Protein AF-A0A4Z1PC21-F1 (afdb_monomer)

Structure (mmCIF, N/CA/C/O backbone):
data_AF-A0A4Z1PC21-F1
#
_entry.id   AF-A0A4Z1PC21-F1
#
loop_
_atom_site.group_PDB
_atom_site.id
_atom_site.type_symbol
_atom_site.label_atom_id
_atom_site.label_alt_id
_atom_site.label_comp_id
_atom_site.label_asym_id
_atom_site.label_entity_id
_atom_site.label_seq_id
_atom_site.pdbx_PDB_ins_code
_atom_site.Cartn_x
_atom_site.Cartn_y
_atom_site.Cartn_z
_atom_site.occupancy
_atom_site.B_iso_or_equiv
_atom_site.auth_seq_id
_atom_site.auth_comp_id
_atom_site.auth_asym_id
_atom_site.auth_atom_id
_atom_site.pdbx_PDB_model_num
ATOM 1 N N . MET A 1 1 ? 62.278 20.818 -73.099 1.00 52.62 1 MET A N 1
ATOM 2 C CA . MET A 1 1 ? 60.957 20.891 -72.441 1.00 52.62 1 MET A CA 1
ATOM 3 C C . MET A 1 1 ? 61.055 20.069 -71.162 1.00 52.62 1 MET A C 1
ATOM 5 O O . MET A 1 1 ? 60.972 18.854 -71.243 1.00 52.62 1 MET A O 1
ATOM 9 N N . ALA A 1 2 ? 61.386 20.683 -70.021 1.00 50.75 2 ALA A N 1
ATOM 10 C CA . ALA A 1 2 ? 61.478 19.955 -68.754 1.00 50.75 2 ALA A CA 1
ATOM 11 C C . ALA A 1 2 ? 60.063 19.781 -68.184 1.00 50.75 2 ALA A C 1
ATOM 13 O O . ALA A 1 2 ? 59.404 20.762 -67.850 1.00 50.75 2 ALA A O 1
ATOM 14 N N . SER A 1 3 ? 59.580 18.541 -68.142 1.00 57.84 3 SER A N 1
ATOM 15 C CA . SER A 1 3 ? 58.323 18.169 -67.499 1.00 57.84 3 SER A CA 1
ATOM 16 C C . SER A 1 3 ? 58.545 18.092 -65.990 1.00 57.84 3 SER A C 1
ATOM 18 O O . SER A 1 3 ? 59.128 17.129 -65.495 1.00 57.84 3 SER A O 1
ATOM 20 N N . THR A 1 4 ? 58.114 19.110 -65.255 1.00 56.50 4 THR A N 1
ATOM 21 C CA . THR A 1 4 ? 58.111 19.079 -63.789 1.00 56.50 4 THR A CA 1
ATOM 22 C C . THR A 1 4 ? 56.980 18.166 -63.320 1.00 56.50 4 THR A C 1
ATOM 24 O O . THR A 1 4 ? 55.812 18.544 -63.366 1.00 56.50 4 THR A O 1
ATOM 27 N N . THR A 1 5 ? 57.310 16.952 -62.888 1.00 60.47 5 THR A N 1
ATOM 28 C CA . THR A 1 5 ? 56.385 16.059 -62.180 1.00 60.47 5 THR A CA 1
ATOM 29 C C . THR A 1 5 ? 56.203 16.574 -60.747 1.00 60.47 5 THR A C 1
ATOM 31 O O . THR A 1 5 ? 57.194 16.696 -60.023 1.00 60.47 5 THR A O 1
ATOM 34 N N . PRO A 1 6 ? 54.978 16.899 -60.296 1.00 70.06 6 PRO A N 1
ATOM 35 C CA . PRO A 1 6 ? 54.766 17.343 -58.925 1.00 70.06 6 PRO A CA 1
ATOM 36 C C . PRO A 1 6 ? 54.967 16.172 -57.952 1.00 70.06 6 PRO A C 1
ATOM 38 O O . PRO A 1 6 ? 54.228 15.190 -57.974 1.00 70.06 6 PRO A O 1
ATOM 41 N N . SER A 1 7 ? 55.975 16.281 -57.085 1.00 77.75 7 SER A N 1
ATOM 42 C CA . SER A 1 7 ? 56.194 15.371 -55.957 1.00 77.75 7 SER A CA 1
ATOM 43 C C . SER A 1 7 ? 55.211 15.718 -54.837 1.00 77.75 7 SER A C 1
ATOM 45 O O . SER A 1 7 ? 55.461 16.633 -54.053 1.00 77.75 7 SER A O 1
ATOM 47 N N . ILE A 1 8 ? 54.076 15.018 -54.774 1.00 78.12 8 ILE A N 1
ATOM 48 C CA . ILE A 1 8 ? 53.081 15.206 -53.709 1.00 78.12 8 ILE A CA 1
ATOM 49 C C . ILE A 1 8 ? 53.671 14.670 -52.394 1.00 78.12 8 ILE A C 1
ATOM 51 O O . ILE A 1 8 ? 54.059 13.500 -52.344 1.00 78.12 8 ILE A O 1
ATOM 55 N N . PRO A 1 9 ? 53.760 15.485 -51.328 1.00 80.62 9 PRO A N 1
ATOM 56 C CA . PRO A 1 9 ? 54.333 15.030 -50.071 1.00 80.62 9 PRO A CA 1
ATOM 57 C C . PRO A 1 9 ? 53.451 13.944 -49.444 1.00 80.62 9 PRO A C 1
ATOM 59 O O . PRO A 1 9 ? 52.221 14.005 -49.486 1.00 80.62 9 PRO A O 1
ATOM 62 N N . THR A 1 10 ? 54.081 12.940 -48.833 1.00 84.19 10 THR A N 1
ATOM 63 C CA . THR A 1 10 ? 53.394 11.792 -48.214 1.00 84.19 10 THR A CA 1
ATOM 64 C C . THR A 1 10 ? 52.406 12.214 -47.126 1.00 84.19 10 THR A C 1
ATOM 66 O O . THR A 1 10 ? 51.366 11.579 -46.966 1.00 84.19 10 THR A O 1
ATOM 69 N N . SER A 1 11 ? 52.666 13.333 -46.441 1.00 76.12 11 SER A N 1
ATOM 70 C CA . SER A 1 11 ? 51.738 13.948 -45.487 1.00 76.12 11 SER A CA 1
ATOM 71 C C . SER A 1 11 ? 50.413 14.363 -46.132 1.00 76.12 11 SER A C 1
ATOM 73 O O . SER A 1 11 ? 49.365 14.193 -45.518 1.00 76.12 11 SER A O 1
ATOM 75 N N . THR A 1 12 ? 50.416 14.839 -47.380 1.00 85.38 12 THR A N 1
ATOM 76 C CA . THR A 1 12 ? 49.185 15.187 -48.108 1.00 85.38 12 THR A CA 1
ATOM 77 C C . THR A 1 12 ? 48.366 13.947 -48.442 1.00 85.38 12 THR A C 1
ATOM 79 O O . THR A 1 12 ? 47.146 13.974 -48.301 1.00 85.38 12 THR A O 1
ATOM 82 N N . ILE A 1 13 ? 49.021 12.846 -48.822 1.00 79.50 13 ILE A N 1
ATOM 83 C CA . ILE A 1 13 ? 48.347 11.573 -49.112 1.00 79.50 13 ILE A CA 1
ATOM 84 C C . ILE A 1 13 ? 47.705 11.021 -47.832 1.00 79.50 13 ILE A C 1
ATOM 86 O O . ILE A 1 13 ? 46.518 10.698 -47.827 1.00 79.50 13 ILE A O 1
ATOM 90 N N . ILE A 1 14 ? 48.454 10.990 -46.725 1.00 82.38 14 ILE A N 1
ATOM 91 C CA . ILE A 1 14 ? 47.962 10.496 -45.431 1.00 82.38 14 ILE A CA 1
ATOM 92 C C . ILE A 1 14 ? 46.776 11.342 -44.946 1.00 82.38 14 ILE A C 1
ATOM 94 O O . ILE A 1 14 ? 45.713 10.793 -44.659 1.00 82.38 14 ILE A O 1
ATOM 98 N N . THR A 1 15 ? 46.894 12.672 -44.946 1.00 84.56 15 THR A N 1
ATOM 99 C CA . THR A 1 15 ? 45.808 13.567 -44.515 1.00 84.56 15 THR A CA 1
ATOM 100 C C . THR A 1 15 ? 44.561 13.434 -45.392 1.00 84.56 15 THR A C 1
ATOM 102 O O . THR A 1 15 ? 43.450 13.399 -44.864 1.00 84.56 15 THR A O 1
ATOM 105 N N . ALA A 1 16 ? 44.718 13.299 -46.713 1.00 85.00 16 ALA A N 1
ATOM 106 C CA . ALA A 1 16 ? 43.591 13.100 -47.624 1.00 85.00 16 ALA A CA 1
ATOM 107 C C . ALA A 1 16 ? 42.858 11.774 -47.358 1.00 85.00 16 ALA A C 1
ATOM 109 O O . ALA A 1 16 ? 41.628 11.749 -47.337 1.00 85.00 16 ALA A O 1
ATOM 110 N N . THR A 1 17 ? 43.590 10.685 -47.097 1.00 89.12 17 THR A N 1
ATOM 111 C CA . THR A 1 17 ? 42.968 9.387 -46.777 1.00 89.12 17 THR A CA 1
ATOM 112 C C . THR A 1 17 ? 42.233 9.393 -45.437 1.00 89.12 17 THR A C 1
ATOM 114 O O . THR A 1 17 ? 41.108 8.902 -45.362 1.00 89.12 17 THR A O 1
ATOM 117 N N . ILE A 1 18 ? 42.810 10.009 -44.399 1.00 91.00 18 ILE A N 1
ATOM 118 C CA . ILE A 1 18 ? 42.179 10.121 -43.075 1.00 91.00 18 ILE A CA 1
ATOM 119 C C . ILE A 1 18 ? 40.929 11.005 -43.151 1.00 91.00 18 ILE A C 1
ATOM 121 O O . ILE A 1 18 ? 39.869 10.617 -42.661 1.00 91.00 18 ILE A O 1
ATOM 125 N N . GLY A 1 19 ? 41.017 12.161 -43.817 1.00 92.19 19 GLY A N 1
ATOM 126 C CA . GLY A 1 19 ? 39.865 13.039 -44.037 1.00 92.19 19 GLY A CA 1
ATOM 127 C C . GLY A 1 19 ? 38.745 12.353 -44.829 1.00 92.19 19 GLY A C 1
ATOM 128 O O . GLY A 1 19 ? 37.570 12.458 -44.470 1.00 92.19 19 GLY A O 1
ATOM 129 N N . GLY A 1 20 ? 39.096 11.583 -45.862 1.00 94.50 20 GLY A N 1
ATOM 130 C CA . GLY A 1 20 ? 38.144 10.781 -46.635 1.00 94.50 20 GLY A CA 1
ATOM 131 C C . GLY A 1 20 ? 37.454 9.698 -45.798 1.00 94.50 20 GLY A C 1
ATOM 132 O O . GLY A 1 20 ? 36.235 9.562 -45.843 1.00 94.50 20 GLY A O 1
ATOM 133 N N . ALA A 1 21 ? 38.202 8.965 -44.973 1.00 94.19 21 ALA A N 1
ATOM 134 C CA . ALA A 1 21 ? 37.627 7.937 -44.107 1.00 94.19 21 ALA A CA 1
ATOM 135 C C . ALA A 1 21 ? 36.651 8.531 -43.074 1.00 94.19 21 ALA A C 1
ATOM 137 O O . ALA A 1 21 ? 35.544 8.019 -42.907 1.00 94.19 21 ALA A O 1
ATOM 138 N N . LEU A 1 22 ? 37.017 9.644 -42.428 1.00 95.31 22 LEU A N 1
ATOM 139 C CA . LEU A 1 22 ? 36.163 10.306 -41.434 1.00 95.31 22 LEU A CA 1
ATOM 140 C C . LEU A 1 22 ? 34.859 10.838 -42.042 1.00 95.31 22 LEU A C 1
ATOM 142 O O . LEU A 1 22 ? 33.797 10.700 -41.436 1.00 95.31 22 LEU A O 1
ATOM 146 N N . THR A 1 23 ? 34.912 11.404 -43.250 1.00 95.56 23 THR A N 1
ATOM 147 C CA . THR A 1 23 ? 33.715 11.916 -43.941 1.00 95.56 23 THR A CA 1
ATOM 148 C C . THR A 1 23 ? 32.761 10.802 -44.365 1.00 95.56 23 THR A C 1
ATOM 150 O O . THR A 1 23 ? 31.549 10.966 -44.228 1.00 95.56 23 THR A O 1
ATOM 153 N N . ILE A 1 24 ? 33.275 9.646 -44.797 1.00 96.12 24 ILE A N 1
ATOM 154 C CA . ILE A 1 24 ? 32.454 8.467 -45.111 1.00 96.12 24 ILE A CA 1
ATOM 155 C C . ILE A 1 24 ? 31.772 7.926 -43.851 1.00 96.12 24 ILE A C 1
ATOM 157 O O . ILE A 1 24 ? 30.573 7.652 -43.879 1.00 96.12 24 ILE A O 1
ATOM 161 N N . VAL A 1 25 ? 32.501 7.804 -42.737 1.00 96.38 25 VAL A N 1
ATOM 162 C CA . VAL A 1 25 ? 31.935 7.326 -41.464 1.00 96.38 25 VAL A CA 1
ATOM 163 C C . VAL A 1 25 ? 30.856 8.281 -40.955 1.00 96.38 25 VAL A C 1
ATOM 165 O O . VAL A 1 25 ? 29.769 7.834 -40.591 1.00 96.38 25 VAL A O 1
ATOM 168 N N . LEU A 1 26 ? 31.114 9.592 -40.981 1.00 96.50 26 LEU A N 1
ATOM 169 C CA . LEU A 1 26 ? 30.141 10.595 -40.553 1.00 96.50 26 LEU A CA 1
ATOM 170 C C . LEU A 1 26 ? 28.910 10.622 -41.473 1.00 96.50 26 LEU A C 1
ATOM 172 O O . LEU A 1 26 ? 27.780 10.658 -40.990 1.00 96.50 26 LEU A O 1
ATOM 176 N N . GLY A 1 27 ? 29.114 10.531 -42.789 1.00 96.56 27 GLY A N 1
ATOM 177 C CA . GLY A 1 27 ? 28.033 10.424 -43.768 1.00 96.56 27 GLY A CA 1
ATOM 178 C C . GLY A 1 27 ? 27.184 9.166 -43.572 1.00 96.56 27 GLY A C 1
ATOM 179 O O . GLY A 1 27 ? 25.956 9.246 -43.617 1.00 96.56 27 GLY A O 1
ATOM 180 N N . TYR A 1 28 ? 27.809 8.020 -43.281 1.00 93.12 28 TYR A N 1
ATOM 181 C CA . TYR A 1 28 ? 27.096 6.781 -42.968 1.00 93.12 28 TYR A CA 1
ATOM 182 C C . TYR A 1 28 ? 26.322 6.884 -41.653 1.00 93.12 28 TYR A C 1
ATOM 184 O O . TYR A 1 28 ? 25.180 6.445 -41.601 1.00 93.12 28 TYR A O 1
ATOM 192 N N . ALA A 1 29 ? 26.888 7.506 -40.616 1.00 95.00 29 ALA A N 1
ATOM 193 C CA . ALA A 1 29 ? 26.191 7.727 -39.351 1.00 95.00 29 ALA A CA 1
ATOM 194 C C . ALA A 1 29 ? 24.935 8.597 -39.536 1.00 95.00 29 ALA A C 1
ATOM 196 O O . ALA A 1 29 ? 23.864 8.237 -39.049 1.00 95.00 29 ALA A O 1
ATOM 197 N N . ILE A 1 30 ? 25.038 9.688 -40.306 1.00 95.12 30 ILE A N 1
ATOM 198 C CA . ILE A 1 30 ? 23.899 10.556 -40.644 1.00 95.12 30 ILE A CA 1
ATOM 199 C C . ILE A 1 30 ? 22.855 9.790 -41.472 1.00 95.12 30 ILE A C 1
ATOM 201 O O . ILE A 1 30 ? 21.666 9.839 -41.159 1.00 95.12 30 ILE A O 1
ATOM 205 N N . TYR A 1 31 ? 23.278 9.048 -42.502 1.00 92.00 31 TYR A N 1
ATOM 206 C CA . TYR A 1 31 ? 22.377 8.228 -43.320 1.00 92.00 31 TYR A CA 1
ATOM 207 C C . TYR A 1 31 ? 21.675 7.142 -42.496 1.00 92.00 31 TYR A C 1
ATOM 209 O O . TYR A 1 31 ? 20.476 6.918 -42.657 1.00 92.00 31 TYR A O 1
ATOM 217 N N . PHE A 1 32 ? 22.406 6.472 -41.608 1.00 89.69 32 PHE A N 1
ATOM 218 C CA . PHE A 1 32 ? 21.892 5.392 -40.777 1.00 89.69 32 PHE A CA 1
ATOM 219 C C . PHE A 1 32 ? 20.897 5.906 -39.728 1.00 89.69 32 PHE A C 1
ATOM 221 O O . PHE A 1 32 ? 19.837 5.304 -39.563 1.00 89.69 32 PHE A O 1
ATOM 228 N N . ASP A 1 33 ? 21.168 7.047 -39.083 1.00 89.19 33 ASP A N 1
ATOM 229 C CA . ASP A 1 33 ? 20.207 7.706 -38.184 1.00 89.19 33 ASP A CA 1
ATOM 230 C C . ASP A 1 33 ? 18.960 8.186 -38.951 1.00 89.19 33 ASP A C 1
ATOM 232 O O . ASP A 1 33 ? 17.833 7.971 -38.500 1.00 89.19 33 ASP A O 1
ATOM 236 N N . HIS A 1 34 ? 19.127 8.727 -40.165 1.00 85.88 34 HIS A N 1
ATOM 237 C CA . HIS A 1 34 ? 18.006 9.104 -41.030 1.00 85.88 34 HIS A CA 1
ATOM 238 C C . HIS A 1 34 ? 17.147 7.894 -41.423 1.00 85.88 34 HIS A C 1
ATOM 240 O O . HIS A 1 34 ? 15.920 7.946 -41.310 1.00 85.88 34 HIS A O 1
ATOM 246 N N . LYS A 1 35 ? 17.767 6.787 -41.848 1.00 82.25 35 LYS A N 1
ATOM 247 C CA . LYS A 1 35 ? 17.071 5.541 -42.200 1.00 82.25 35 LYS A CA 1
ATOM 248 C C . LYS A 1 35 ? 16.308 4.980 -40.998 1.00 82.25 35 LYS A C 1
ATOM 250 O O . LYS A 1 35 ? 15.109 4.742 -41.095 1.00 82.25 35 LYS A O 1
ATOM 255 N N . ARG A 1 36 ? 16.944 4.943 -39.821 1.00 76.06 36 ARG A N 1
ATOM 256 C CA . ARG A 1 36 ? 16.303 4.528 -38.563 1.00 76.06 36 ARG A CA 1
ATOM 257 C C . ARG A 1 36 ? 15.091 5.391 -38.185 1.00 76.06 36 ARG A C 1
ATOM 259 O O . ARG A 1 36 ? 14.139 4.874 -37.606 1.00 76.06 36 ARG A O 1
ATOM 266 N N . ARG A 1 37 ? 15.096 6.693 -38.493 1.00 71.75 37 ARG A N 1
ATOM 267 C CA . ARG A 1 37 ? 13.987 7.613 -38.165 1.00 71.75 37 ARG A CA 1
ATOM 268 C C . ARG A 1 37 ? 12.857 7.632 -39.201 1.00 71.75 37 ARG A C 1
ATOM 270 O O . ARG A 1 37 ? 11.739 8.018 -38.855 1.00 71.75 37 ARG A O 1
ATOM 277 N N . THR A 1 38 ? 13.116 7.222 -40.443 1.00 74.50 38 THR A N 1
ATOM 278 C CA . THR A 1 38 ? 12.152 7.320 -41.559 1.00 74.50 38 THR A CA 1
ATOM 279 C C . THR A 1 38 ? 11.453 6.004 -41.920 1.00 74.50 38 THR A C 1
ATOM 281 O O . THR A 1 38 ? 10.439 6.039 -42.618 1.00 74.50 38 THR A O 1
ATOM 284 N N . ASP A 1 39 ? 11.887 4.862 -41.377 1.00 80.06 39 ASP A N 1
ATOM 285 C CA . ASP A 1 39 ? 11.248 3.565 -41.625 1.00 80.06 39 ASP A CA 1
ATOM 286 C C . ASP A 1 39 ? 9.880 3.434 -40.917 1.00 80.06 39 ASP A C 1
ATOM 288 O O . ASP A 1 39 ? 9.766 3.291 -39.694 1.00 80.06 39 ASP A O 1
ATOM 292 N N . ALA A 1 40 ? 8.801 3.455 -41.706 1.00 79.81 40 ALA A N 1
ATOM 293 C CA . ALA A 1 40 ? 7.426 3.356 -41.209 1.00 79.81 40 ALA A CA 1
ATOM 294 C C . ALA A 1 40 ? 7.141 2.027 -40.487 1.00 79.81 40 ALA A C 1
ATOM 296 O O . ALA A 1 40 ? 6.417 2.012 -39.490 1.00 79.81 40 ALA A O 1
ATOM 297 N N . GLU A 1 41 ? 7.723 0.922 -40.958 1.00 79.00 41 GLU A N 1
ATOM 298 C CA . GLU A 1 41 ? 7.576 -0.393 -40.326 1.00 79.00 41 GLU A CA 1
ATOM 299 C C . GLU A 1 41 ? 8.276 -0.455 -38.960 1.00 79.00 41 GLU A C 1
ATOM 301 O O . GLU A 1 41 ? 7.672 -0.925 -37.999 1.00 79.00 41 GLU A O 1
ATOM 306 N N . PHE A 1 42 ? 9.468 0.136 -38.814 1.00 79.06 42 PHE A N 1
ATOM 307 C CA . PHE A 1 42 ? 10.192 0.205 -37.535 1.00 79.06 42 PHE A CA 1
ATOM 308 C C . PHE A 1 42 ? 9.433 1.019 -36.473 1.00 79.06 42 PHE A C 1
ATOM 310 O O . PHE A 1 42 ? 9.346 0.646 -35.304 1.00 79.06 42 PHE A O 1
ATOM 317 N N . ARG A 1 43 ? 8.787 2.118 -36.873 1.00 81.31 43 ARG A N 1
ATOM 318 C CA . ARG A 1 43 ? 7.930 2.896 -35.962 1.00 81.31 43 ARG A CA 1
ATOM 319 C C . ARG A 1 43 ? 6.692 2.116 -35.531 1.00 81.31 43 ARG A C 1
ATOM 321 O O . ARG A 1 43 ? 6.242 2.259 -34.395 1.00 81.31 43 ARG A O 1
ATOM 328 N N . LYS A 1 44 ? 6.119 1.306 -36.426 1.00 85.69 44 LYS A N 1
ATOM 329 C CA . LYS A 1 44 ? 4.982 0.437 -36.098 1.00 85.69 44 LYS A CA 1
ATOM 330 C C . LYS A 1 44 ? 5.395 -0.677 -35.142 1.00 85.69 44 LYS A C 1
ATOM 332 O O . LYS A 1 44 ? 4.625 -0.963 -34.231 1.00 85.69 44 LYS A O 1
ATOM 337 N N . THR A 1 45 ? 6.565 -1.292 -35.316 1.00 84.56 45 THR A N 1
ATOM 338 C CA . THR A 1 45 ? 7.049 -2.334 -34.396 1.00 84.56 45 THR A CA 1
ATOM 339 C C . THR A 1 45 ? 7.357 -1.757 -33.023 1.00 84.56 45 THR A C 1
ATOM 341 O O . THR A 1 45 ? 6.820 -2.278 -32.055 1.00 84.56 45 THR A O 1
ATOM 344 N N . LEU A 1 46 ? 8.054 -0.618 -32.929 1.00 82.38 46 LEU A N 1
ATOM 345 C CA . LEU A 1 46 ? 8.294 0.056 -31.646 1.00 82.38 46 LEU A CA 1
ATOM 346 C C . LEU A 1 46 ? 6.996 0.424 -30.925 1.00 82.38 46 LEU A C 1
ATOM 348 O O . LEU A 1 46 ? 6.879 0.195 -29.731 1.00 82.38 46 LEU A O 1
ATOM 352 N N . ARG A 1 47 ? 5.990 0.941 -31.644 1.00 82.12 47 ARG A N 1
ATOM 353 C CA . ARG A 1 47 ? 4.666 1.226 -31.061 1.00 82.12 47 ARG A CA 1
ATOM 354 C C . ARG A 1 47 ? 3.933 -0.040 -30.622 1.00 82.12 47 ARG A C 1
ATOM 356 O O . ARG A 1 47 ? 3.194 -0.007 -29.646 1.00 82.12 47 ARG A O 1
ATOM 363 N N . LYS A 1 48 ? 4.075 -1.146 -31.356 1.00 90.69 48 LYS A N 1
ATOM 364 C CA . LYS A 1 48 ? 3.479 -2.437 -30.978 1.00 90.69 48 LYS A CA 1
ATOM 365 C C . LYS A 1 48 ? 4.169 -3.014 -29.747 1.00 90.69 48 LYS A C 1
ATOM 367 O O . LYS A 1 48 ? 3.480 -3.515 -28.872 1.00 90.69 48 LYS A O 1
ATOM 372 N N . GLU A 1 49 ? 5.492 -2.954 -29.685 1.00 88.75 49 GLU A N 1
ATOM 373 C CA . GLU A 1 49 ? 6.290 -3.435 -28.557 1.00 88.75 49 GLU A CA 1
ATOM 374 C C . GLU A 1 49 ? 6.077 -2.566 -27.320 1.00 88.75 49 GLU A C 1
ATOM 376 O O . GLU A 1 49 ? 5.769 -3.112 -26.268 1.00 88.75 49 GLU A O 1
ATOM 381 N N . SER A 1 50 ? 6.090 -1.236 -27.452 1.00 83.94 50 SER A N 1
ATOM 382 C CA . SER A 1 50 ? 5.792 -0.327 -26.341 1.00 83.94 50 SER A CA 1
ATOM 383 C C . SER A 1 50 ? 4.384 -0.553 -25.794 1.00 83.94 50 SER A C 1
ATOM 385 O O . SER A 1 50 ? 4.217 -0.675 -24.590 1.00 83.94 50 SER A O 1
ATOM 387 N N . ARG A 1 51 ? 3.379 -0.715 -26.669 1.00 88.62 51 ARG A N 1
ATOM 388 C CA . ARG A 1 51 ? 2.005 -1.044 -26.255 1.00 88.62 51 ARG A CA 1
ATOM 389 C C . ARG A 1 51 ? 1.891 -2.425 -25.616 1.00 88.62 51 ARG A C 1
ATOM 391 O O . ARG A 1 51 ? 1.024 -2.623 -24.778 1.00 88.62 51 ARG A O 1
ATOM 398 N N . LYS A 1 52 ? 2.702 -3.403 -26.027 1.00 90.62 52 LYS A N 1
ATOM 399 C CA . LYS A 1 52 ? 2.730 -4.729 -25.389 1.00 90.62 52 LYS A CA 1
ATOM 400 C C . LYS A 1 52 ? 3.349 -4.655 -24.000 1.00 90.62 52 LYS A C 1
ATOM 402 O O . LYS A 1 52 ? 2.796 -5.255 -23.094 1.00 90.62 52 LYS A O 1
ATOM 407 N N . ILE A 1 53 ? 4.441 -3.909 -23.844 1.00 85.12 53 ILE A N 1
ATOM 408 C CA . ILE A 1 53 ? 5.086 -3.677 -22.548 1.00 85.12 53 ILE A CA 1
ATOM 409 C C . ILE A 1 53 ? 4.130 -2.920 -21.625 1.00 85.12 53 ILE A C 1
ATOM 411 O O . ILE A 1 53 ? 3.909 -3.350 -20.507 1.00 85.12 53 ILE A O 1
ATOM 415 N N . GLU A 1 54 ? 3.487 -1.856 -22.103 1.00 86.31 54 GLU A N 1
ATOM 416 C CA . GLU A 1 54 ? 2.502 -1.093 -21.328 1.00 86.31 54 GLU A CA 1
ATOM 417 C C . GLU A 1 54 ? 1.301 -1.951 -20.904 1.00 86.31 54 GLU A C 1
ATOM 419 O O . GLU A 1 54 ? 0.891 -1.907 -19.747 1.00 86.31 54 GLU A O 1
ATOM 424 N N . LYS A 1 55 ? 0.775 -2.790 -21.808 1.00 88.25 55 LYS A N 1
ATOM 425 C CA . LYS A 1 55 ? -0.279 -3.759 -21.471 1.00 88.25 55 LYS A CA 1
ATOM 426 C C . LYS A 1 55 ? 0.188 -4.798 -20.459 1.00 88.25 55 LYS A C 1
ATOM 428 O O . LYS A 1 55 ? -0.564 -5.084 -19.540 1.00 88.25 55 LYS A O 1
ATOM 433 N N . ALA A 1 56 ? 1.400 -5.328 -20.611 1.00 86.25 56 ALA A N 1
ATOM 434 C CA . ALA A 1 56 ? 1.969 -6.289 -19.673 1.00 86.25 56 ALA A CA 1
ATOM 435 C C . ALA A 1 56 ? 2.167 -5.660 -18.287 1.00 86.25 56 ALA A C 1
ATOM 437 O O . ALA A 1 56 ? 1.741 -6.242 -17.305 1.00 86.25 56 ALA A O 1
ATOM 438 N N . VAL A 1 57 ? 2.685 -4.431 -18.208 1.00 88.81 57 VAL A N 1
ATOM 439 C CA . VAL A 1 57 ? 2.835 -3.689 -16.945 1.00 88.81 57 VAL A CA 1
ATOM 440 C C . VAL A 1 57 ? 1.475 -3.379 -16.314 1.00 88.81 57 VAL A C 1
ATOM 442 O O . VAL A 1 57 ? 1.333 -3.461 -15.097 1.00 88.81 57 VAL A O 1
ATOM 445 N N . LYS A 1 58 ? 0.455 -3.030 -17.110 1.00 82.38 58 LYS A N 1
ATOM 446 C CA . LYS A 1 58 ? -0.912 -2.826 -16.605 1.00 82.38 58 LYS A CA 1
ATOM 447 C C . LYS A 1 58 ? -1.506 -4.131 -16.070 1.00 82.38 58 LYS A C 1
ATOM 449 O O . LYS A 1 58 ? -2.055 -4.134 -14.977 1.00 82.38 58 LYS A O 1
ATOM 454 N N . GLU A 1 59 ? -1.368 -5.228 -16.808 1.00 84.56 59 GLU A N 1
ATOM 455 C CA . GLU A 1 59 ? -1.853 -6.548 -16.398 1.00 84.56 59 GLU A CA 1
ATOM 456 C C . GLU A 1 59 ? -1.119 -7.054 -15.149 1.00 84.56 59 GLU A C 1
ATOM 458 O O . GLU A 1 59 ? -1.765 -7.531 -14.222 1.00 84.56 59 GLU A O 1
ATOM 463 N N . GLU A 1 60 ? 0.201 -6.873 -15.058 1.00 77.56 60 GLU A N 1
ATOM 464 C CA . GLU A 1 60 ? 0.995 -7.186 -13.865 1.00 77.56 60 GLU A CA 1
ATOM 465 C C . GLU A 1 60 ? 0.527 -6.382 -12.651 1.00 77.56 60 GLU A C 1
ATOM 467 O O . GLU A 1 60 ? 0.246 -6.986 -11.619 1.00 77.56 60 GLU A O 1
ATOM 472 N N . LYS A 1 61 ? 0.324 -5.064 -12.787 1.00 73.69 61 LYS A N 1
ATOM 473 C CA . LYS A 1 61 ? -0.210 -4.205 -11.713 1.00 73.69 61 LYS A CA 1
ATOM 474 C C . LYS A 1 61 ? -1.634 -4.572 -11.304 1.00 73.69 61 LYS A C 1
ATOM 476 O O . LYS A 1 61 ? -1.972 -4.539 -10.125 1.00 73.69 61 LYS A O 1
ATOM 481 N N . GLU A 1 62 ? -2.493 -4.941 -12.253 1.00 76.00 62 GLU A N 1
ATOM 482 C CA . GLU A 1 62 ? -3.842 -5.424 -11.944 1.00 76.00 62 GLU A CA 1
ATOM 483 C C . GLU A 1 62 ? -3.809 -6.779 -11.227 1.00 76.00 62 GLU A C 1
ATOM 485 O O . GLU A 1 62 ? -4.624 -7.028 -10.337 1.00 76.00 62 GLU A O 1
ATOM 490 N N . MET A 1 63 ? -2.888 -7.669 -11.604 1.00 74.19 63 MET A N 1
ATOM 491 C CA . MET A 1 63 ? -2.711 -8.970 -10.963 1.00 74.19 63 MET A CA 1
ATOM 492 C C . MET A 1 63 ? -2.085 -8.841 -9.575 1.00 74.19 63 MET A C 1
ATOM 494 O O . MET A 1 63 ? -2.523 -9.531 -8.660 1.00 74.19 63 MET A O 1
ATOM 498 N N . GLU A 1 64 ? -1.112 -7.956 -9.400 1.00 74.38 64 GLU A N 1
ATOM 499 C CA . GLU A 1 64 ? -0.532 -7.579 -8.110 1.00 74.38 64 GLU A CA 1
ATOM 500 C C . GLU A 1 64 ? -1.591 -6.958 -7.199 1.00 74.38 64 GLU A C 1
ATOM 502 O O . GLU A 1 64 ? -1.790 -7.431 -6.081 1.00 74.38 64 GLU A O 1
ATOM 507 N N . GLY A 1 65 ? -2.380 -6.020 -7.732 1.00 75.56 65 GLY A N 1
ATOM 508 C CA . GLY A 1 65 ? -3.556 -5.482 -7.064 1.00 75.56 65 GLY A CA 1
ATOM 509 C C . GLY A 1 65 ? -4.476 -6.608 -6.606 1.00 75.56 65 GLY A C 1
ATOM 510 O O . GLY A 1 65 ? -4.700 -6.757 -5.413 1.00 75.56 65 GLY A O 1
ATOM 511 N N . LYS A 1 66 ? -4.945 -7.473 -7.517 1.00 78.06 66 LYS A N 1
ATOM 512 C CA . LYS A 1 66 ? -5.817 -8.618 -7.183 1.00 78.06 66 LYS A CA 1
ATOM 513 C C . LYS A 1 66 ? -5.216 -9.531 -6.112 1.00 78.06 66 LYS A C 1
ATOM 515 O O . LYS A 1 66 ? -5.958 -9.936 -5.221 1.00 78.06 66 LYS A O 1
ATOM 520 N N . LYS A 1 67 ? -3.915 -9.836 -6.177 1.00 82.19 67 LYS A N 1
ATOM 521 C CA . LYS A 1 67 ? -3.213 -10.644 -5.166 1.00 82.19 67 LYS A CA 1
ATOM 522 C C . LYS A 1 67 ? -3.269 -9.976 -3.796 1.00 82.19 67 LYS A C 1
ATOM 524 O O . LYS A 1 67 ? -3.734 -10.610 -2.850 1.00 82.19 67 LYS A O 1
ATOM 529 N N . ARG A 1 68 ? -2.933 -8.687 -3.715 1.00 81.56 68 ARG A N 1
ATOM 530 C CA . ARG A 1 68 ? -3.017 -7.895 -2.482 1.00 81.56 68 ARG A CA 1
ATOM 531 C C . ARG A 1 68 ? -4.429 -7.912 -1.896 1.00 81.56 68 ARG A C 1
ATOM 533 O O . ARG A 1 68 ? -4.604 -8.227 -0.725 1.00 81.56 68 ARG A O 1
ATOM 540 N N . ARG A 1 69 ? -5.462 -7.701 -2.723 1.00 81.62 69 ARG A N 1
ATOM 541 C CA . ARG A 1 69 ? -6.868 -7.770 -2.265 1.00 81.62 69 ARG A CA 1
ATOM 542 C C . ARG A 1 69 ? -7.244 -9.163 -1.756 1.00 81.62 69 ARG A C 1
ATOM 544 O O . ARG A 1 69 ? -7.991 -9.290 -0.789 1.00 81.62 69 ARG A O 1
ATOM 551 N N . THR A 1 70 ? -6.757 -10.221 -2.412 1.00 84.00 70 THR A N 1
ATOM 552 C CA . THR A 1 70 ? -7.025 -11.604 -1.986 1.00 84.00 70 THR A CA 1
ATOM 553 C C . THR A 1 70 ? -6.323 -11.959 -0.681 1.00 84.00 70 THR A C 1
ATOM 555 O O . THR A 1 70 ? -6.904 -12.674 0.130 1.00 84.00 70 THR A O 1
ATOM 558 N N . GLU A 1 71 ? -5.119 -11.438 -0.453 1.00 85.56 71 GLU A N 1
ATOM 559 C CA . GLU A 1 71 ? -4.367 -11.627 0.786 1.00 85.56 71 GLU A CA 1
ATOM 560 C C . GLU A 1 71 ? -5.018 -10.890 1.957 1.00 85.56 71 GLU A C 1
ATOM 562 O O . GLU A 1 71 ? -5.297 -11.511 2.982 1.00 85.56 71 GLU A O 1
ATOM 567 N N . ILE A 1 72 ? -5.378 -9.615 1.765 1.00 84.81 72 ILE A N 1
ATOM 568 C CA . ILE A 1 72 ? -6.131 -8.822 2.749 1.00 84.81 72 ILE A CA 1
ATOM 569 C C . ILE A 1 72 ? -7.429 -9.542 3.122 1.00 84.81 72 ILE A C 1
ATOM 571 O O . ILE A 1 72 ? -7.734 -9.721 4.299 1.00 84.81 72 ILE A O 1
ATOM 575 N N . ARG A 1 73 ? -8.173 -10.028 2.122 1.00 85.38 73 ARG A N 1
ATOM 576 C CA . ARG A 1 73 ? -9.409 -10.782 2.344 1.00 85.38 73 ARG A CA 1
ATOM 577 C C . ARG A 1 73 ? -9.172 -12.060 3.146 1.00 85.38 73 ARG A C 1
ATOM 579 O O . ARG A 1 73 ? -9.902 -12.322 4.096 1.00 85.38 73 ARG A O 1
ATOM 586 N N . ALA A 1 74 ? -8.159 -12.842 2.779 1.00 85.94 74 ALA A N 1
ATOM 587 C CA . ALA A 1 74 ? -7.828 -14.071 3.487 1.00 85.94 74 ALA A CA 1
ATOM 588 C C . ALA A 1 74 ? -7.426 -13.800 4.945 1.00 85.94 74 ALA A C 1
ATOM 590 O O . ALA A 1 74 ? -7.763 -14.593 5.822 1.00 85.94 74 ALA A O 1
ATOM 591 N N . ALA A 1 75 ? -6.735 -12.691 5.217 1.00 84.50 75 ALA A N 1
ATOM 592 C CA . ALA A 1 75 ? -6.374 -12.281 6.569 1.00 84.50 75 ALA A CA 1
ATOM 593 C C . ALA A 1 75 ? -7.605 -11.869 7.396 1.00 84.50 75 ALA A C 1
ATOM 595 O O . ALA A 1 75 ? -7.764 -12.329 8.526 1.00 84.50 75 ALA A O 1
ATOM 596 N N . VAL A 1 76 ? -8.524 -11.089 6.817 1.00 82.81 76 VAL A N 1
ATOM 597 C CA . VAL A 1 76 ? -9.788 -10.712 7.477 1.00 82.81 76 VAL A CA 1
ATOM 598 C C . VAL A 1 76 ? -10.654 -11.937 7.765 1.00 82.81 76 VAL A C 1
ATOM 600 O O . VAL A 1 76 ? -11.201 -12.056 8.860 1.00 82.81 76 VAL A O 1
ATOM 603 N N . ASP A 1 77 ? -10.750 -12.879 6.823 1.00 82.88 77 ASP A N 1
ATOM 604 C CA . ASP A 1 77 ? -11.504 -14.121 7.019 1.00 82.88 77 ASP A CA 1
ATOM 605 C C . ASP A 1 77 ? -10.933 -14.950 8.192 1.00 82.88 77 ASP A C 1
ATOM 607 O O . ASP A 1 77 ? -11.705 -15.553 8.940 1.00 82.88 77 ASP A O 1
ATOM 611 N N . ARG A 1 78 ? -9.605 -14.938 8.411 1.00 82.94 78 ARG A N 1
ATOM 612 C CA . ARG A 1 78 ? -8.967 -15.580 9.580 1.00 82.94 78 ARG A CA 1
ATOM 613 C C . ARG A 1 78 ? -9.371 -14.906 10.889 1.00 82.94 78 ARG A C 1
ATOM 615 O O . ARG A 1 78 ? -9.837 -15.591 11.793 1.00 82.94 78 ARG A O 1
ATOM 622 N N . VAL A 1 79 ? -9.263 -13.580 10.967 1.00 80.81 79 VAL A N 1
ATOM 623 C CA . VAL A 1 79 ? -9.651 -12.811 12.164 1.00 80.81 79 VAL A CA 1
ATOM 624 C C . VAL A 1 79 ? -11.137 -12.982 12.481 1.00 80.81 79 VAL A C 1
ATOM 626 O O . VAL A 1 79 ? -11.534 -13.136 13.633 1.00 80.81 79 VAL A O 1
ATOM 629 N N . ASN A 1 80 ? -11.985 -13.002 11.455 1.00 80.75 80 ASN A N 1
ATOM 630 C CA . ASN A 1 80 ? -13.416 -13.216 11.626 1.00 80.75 80 ASN A CA 1
ATOM 631 C C . ASN A 1 80 ? -13.753 -14.624 12.142 1.00 80.75 80 ASN A C 1
ATOM 633 O O . ASN A 1 80 ? -14.773 -14.778 12.812 1.00 80.75 80 ASN A O 1
ATOM 637 N N . ALA A 1 81 ? -12.917 -15.627 11.856 1.00 74.88 81 ALA A N 1
ATOM 638 C CA . ALA A 1 81 ? -13.096 -16.997 12.329 1.00 74.88 81 ALA A CA 1
ATOM 639 C C . ALA A 1 81 ? -12.678 -17.203 13.796 1.00 74.88 81 ALA A C 1
ATOM 641 O O . ALA A 1 81 ? -13.241 -18.077 14.452 1.00 74.88 81 ALA A O 1
ATOM 642 N N . GLU A 1 82 ? -11.726 -16.417 14.311 1.00 74.19 82 GLU A N 1
ATOM 643 C CA . GLU A 1 82 ? -11.254 -16.507 15.706 1.00 74.19 82 GLU A CA 1
ATOM 644 C C . GLU A 1 82 ? -12.334 -16.084 16.711 1.00 74.19 82 GLU A C 1
ATOM 646 O O . GLU A 1 82 ? -12.425 -16.657 17.795 1.00 74.19 82 GLU A O 1
ATOM 651 N N . GLY A 1 83 ? -13.227 -15.175 16.310 1.00 65.88 83 GLY A N 1
ATOM 652 C CA . GLY A 1 83 ? -14.298 -14.682 17.169 1.00 65.88 83 GLY A CA 1
ATOM 653 C C . GLY A 1 83 ? -13.773 -13.756 18.270 1.00 65.88 83 GLY A C 1
ATOM 654 O O . GLY A 1 83 ? -12.684 -13.919 18.803 1.00 65.88 83 GLY A O 1
ATOM 655 N N . VAL A 1 84 ? -14.558 -12.735 18.593 1.00 73.69 84 VAL A N 1
ATOM 656 C CA . VAL A 1 84 ? -14.200 -11.741 19.611 1.00 73.69 84 VAL A CA 1
ATOM 657 C C . VAL A 1 84 ? -14.670 -12.244 20.988 1.00 73.69 84 VAL A C 1
ATOM 659 O O . VAL A 1 84 ? -15.765 -12.820 21.053 1.00 73.69 84 VAL A O 1
ATOM 662 N N . PRO A 1 85 ? -13.902 -12.043 22.081 1.00 76.19 85 PRO A N 1
ATOM 663 C CA . PRO A 1 85 ? -14.352 -12.366 23.436 1.00 76.19 85 PRO A CA 1
ATOM 664 C C . PRO A 1 85 ? -15.721 -11.733 23.725 1.00 76.19 85 PRO A C 1
ATOM 666 O O . PRO A 1 85 ? -15.971 -10.590 23.353 1.00 76.19 85 PRO A O 1
ATOM 669 N N . SER A 1 86 ? -16.645 -12.485 24.331 1.00 68.81 86 SER A N 1
ATOM 670 C CA . SER A 1 86 ? -18.014 -12.003 24.603 1.00 68.81 86 SER A CA 1
ATOM 671 C C . SER A 1 86 ? -18.192 -11.389 25.996 1.00 68.81 86 SER A C 1
ATOM 673 O O . SER A 1 86 ? -19.253 -10.825 26.263 1.00 68.81 86 SER A O 1
ATOM 675 N N . ASP A 1 87 ? -17.205 -11.515 26.887 1.00 80.31 87 ASP A N 1
ATOM 676 C CA . ASP A 1 87 ? -17.274 -10.958 28.238 1.00 80.31 87 ASP A CA 1
ATOM 677 C C . ASP A 1 87 ? -16.827 -9.489 28.273 1.00 80.31 87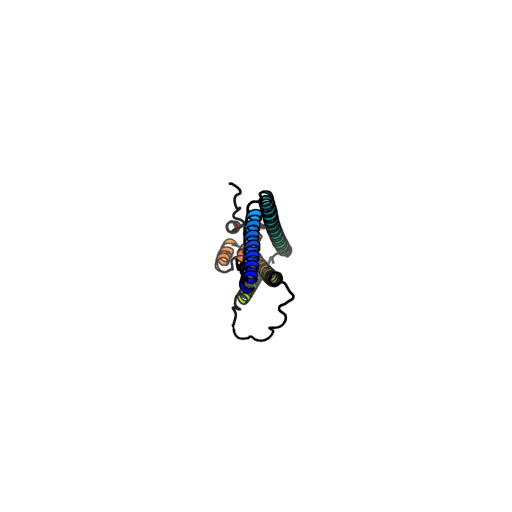 ASP A C 1
ATOM 679 O O . ASP A 1 87 ? -15.845 -9.115 27.637 1.00 80.31 87 ASP A O 1
ATOM 683 N N . ALA A 1 88 ? -17.558 -8.643 29.003 1.00 75.25 88 ALA A N 1
ATOM 684 C CA . ALA A 1 88 ? -17.350 -7.194 28.982 1.00 75.25 88 ALA A CA 1
ATOM 685 C C . ALA A 1 88 ? -15.991 -6.762 29.561 1.00 75.25 88 ALA A C 1
ATOM 687 O O . ALA A 1 88 ? -15.408 -5.800 29.068 1.00 75.25 88 ALA A O 1
ATOM 688 N N . GLU A 1 89 ? -15.480 -7.466 30.575 1.00 79.56 89 GLU A N 1
ATOM 689 C CA . GLU A 1 89 ? -14.179 -7.157 31.183 1.00 79.56 89 GLU A CA 1
ATOM 690 C C . GLU A 1 89 ? -13.033 -7.590 30.253 1.00 79.56 89 GLU A C 1
ATOM 692 O O . GLU A 1 89 ? -12.062 -6.856 30.058 1.00 79.56 89 GLU A O 1
ATOM 697 N N . GLU A 1 90 ? -13.185 -8.740 29.590 1.00 83.06 90 GLU A N 1
ATOM 698 C CA . GLU A 1 90 ? -12.222 -9.245 28.604 1.00 83.06 90 GLU A CA 1
ATOM 699 C C . GLU A 1 90 ? -12.192 -8.399 27.319 1.00 83.06 90 GLU A C 1
ATOM 701 O O . GLU A 1 90 ? -11.129 -8.227 26.724 1.00 83.06 90 GLU A O 1
ATOM 706 N N . VAL A 1 91 ? -13.327 -7.824 26.906 1.00 86.69 91 VAL A N 1
ATOM 707 C CA . VAL A 1 91 ? -13.430 -6.952 25.724 1.00 86.69 91 VAL A CA 1
ATOM 708 C C . VAL A 1 91 ? -12.606 -5.674 25.881 1.00 86.69 91 VAL A C 1
ATOM 710 O O . VAL A 1 91 ? -11.915 -5.273 24.942 1.00 86.69 91 VAL A O 1
ATOM 713 N N . GLU A 1 92 ? -12.653 -5.033 27.052 1.00 86.56 92 GLU A N 1
ATOM 714 C CA . GLU A 1 92 ? -11.864 -3.824 27.314 1.00 86.56 92 GLU A CA 1
ATOM 715 C C . GLU A 1 92 ? -10.359 -4.128 27.330 1.00 86.56 92 GLU A C 1
ATOM 717 O O . GLU A 1 92 ? -9.573 -3.374 26.754 1.00 86.56 92 GLU A O 1
ATOM 722 N N . GLY A 1 93 ? -9.958 -5.255 27.931 1.00 88.56 93 GLY A N 1
ATOM 723 C CA . GLY A 1 93 ? -8.566 -5.713 27.924 1.00 88.56 93 GLY A CA 1
ATOM 724 C C . GLY A 1 93 ? -8.060 -6.009 26.512 1.00 88.56 93 GLY A C 1
ATOM 725 O O . GLY A 1 93 ? -7.014 -5.500 26.112 1.00 88.56 93 GLY A O 1
ATOM 726 N N . TYR A 1 94 ? -8.852 -6.751 25.737 1.00 89.12 94 TYR A N 1
ATOM 727 C CA . TYR A 1 94 ? -8.557 -7.085 24.346 1.00 89.12 94 TYR A CA 1
ATOM 728 C C . TYR A 1 94 ? -8.426 -5.836 23.466 1.00 89.12 94 TYR A C 1
ATOM 730 O O . TYR A 1 94 ? -7.494 -5.723 22.676 1.00 89.12 94 TYR A O 1
ATOM 738 N N . PHE A 1 95 ? -9.316 -4.855 23.640 1.00 90.44 95 PHE A N 1
ATOM 739 C CA . PHE A 1 95 ? -9.236 -3.579 22.929 1.00 90.44 95 PHE A CA 1
ATOM 740 C C . PHE A 1 95 ? -7.916 -2.850 23.201 1.00 90.44 95 PHE A C 1
ATOM 742 O O . PHE A 1 95 ? -7.257 -2.389 22.271 1.00 90.44 95 PHE A O 1
ATOM 749 N N . MET A 1 96 ? -7.524 -2.741 24.471 1.00 91.19 96 MET A N 1
ATOM 750 C CA . MET A 1 96 ? -6.295 -2.043 24.848 1.00 91.19 96 MET A CA 1
ATOM 751 C C . MET A 1 96 ? -5.046 -2.761 24.333 1.00 91.19 96 MET A C 1
ATOM 753 O O . MET A 1 96 ? -4.099 -2.099 23.910 1.00 91.19 96 MET A O 1
ATOM 757 N N . GLU A 1 97 ? -5.049 -4.094 24.355 1.00 91.12 97 GLU A N 1
ATOM 758 C CA . GLU A 1 97 ? -3.963 -4.920 23.826 1.00 91.12 97 GLU A CA 1
ATOM 759 C C . GLU A 1 97 ? -3.814 -4.752 22.309 1.00 91.12 97 GLU A C 1
ATOM 761 O O . GLU A 1 97 ? -2.730 -4.403 21.845 1.00 91.12 97 GLU A O 1
ATOM 766 N N . GLU A 1 98 ? -4.901 -4.885 21.545 1.00 91.75 98 GLU A N 1
ATOM 767 C CA . GLU A 1 98 ? -4.880 -4.753 20.081 1.00 91.75 98 GLU A CA 1
ATOM 768 C C . GLU A 1 98 ? -4.496 -3.334 19.631 1.00 91.75 98 GLU A C 1
ATOM 770 O O . GLU A 1 98 ? -3.727 -3.161 18.686 1.00 91.75 98 GLU A O 1
ATOM 775 N N . VAL A 1 99 ? -4.968 -2.288 20.322 1.00 92.31 99 VAL A N 1
ATOM 776 C CA . VAL A 1 99 ? -4.551 -0.908 20.015 1.00 92.31 99 VAL A CA 1
ATOM 777 C C . VAL A 1 99 ? -3.066 -0.702 20.315 1.00 92.31 99 VAL A C 1
ATOM 779 O O . VAL A 1 99 ? -2.360 -0.121 19.492 1.00 92.31 99 VAL A O 1
ATOM 782 N N . ALA A 1 100 ? -2.569 -1.198 21.451 1.00 92.75 100 ALA A N 1
ATOM 783 C CA . ALA A 1 100 ? -1.157 -1.080 21.804 1.00 92.75 100 ALA A CA 1
ATOM 784 C C . ALA A 1 100 ? -0.246 -1.851 20.833 1.00 92.75 100 ALA A C 1
ATOM 786 O O . ALA A 1 100 ? 0.821 -1.357 20.462 1.00 92.75 100 ALA A O 1
ATOM 787 N N . GLU A 1 101 ? -0.658 -3.043 20.399 1.00 91.06 101 GLU A N 1
ATOM 788 C CA . GLU A 1 101 ? 0.071 -3.842 19.416 1.00 91.06 101 GLU A CA 1
ATOM 789 C C . GLU A 1 101 ? 0.088 -3.169 18.038 1.00 91.06 101 GLU A C 1
ATOM 791 O O . GLU A 1 101 ? 1.162 -3.010 17.449 1.00 91.06 101 GLU A O 1
ATOM 796 N N . GLY A 1 102 ? -1.064 -2.680 17.567 1.00 91.06 102 GLY A N 1
ATOM 797 C CA . GLY A 1 102 ? -1.165 -1.930 16.314 1.00 91.06 102 GLY A CA 1
ATOM 798 C C . GLY A 1 102 ? -0.306 -0.662 16.319 1.00 91.06 102 GLY A C 1
ATOM 799 O O . GLY A 1 102 ? 0.401 -0.383 15.349 1.00 91.06 102 GLY A O 1
ATOM 800 N N . GLU A 1 103 ? -0.281 0.080 17.430 1.00 90.62 103 GLU A N 1
ATOM 801 C CA . GLU A 1 103 ? 0.591 1.249 17.595 1.00 90.62 103 GLU A CA 1
ATOM 802 C C . GLU A 1 103 ? 2.078 0.877 17.616 1.00 90.62 103 GLU A C 1
ATOM 804 O O . GLU A 1 103 ? 2.902 1.608 17.060 1.00 90.62 103 GLU A O 1
ATOM 809 N N . ARG A 1 104 ? 2.441 -0.263 18.213 1.00 89.94 104 ARG A N 1
ATOM 810 C CA . ARG A 1 104 ? 3.826 -0.752 18.225 1.00 89.94 104 ARG A CA 1
ATOM 811 C C . ARG A 1 104 ? 4.311 -1.073 16.811 1.00 89.94 104 ARG A C 1
ATOM 813 O O . ARG A 1 104 ? 5.420 -0.674 16.460 1.00 89.94 104 ARG A O 1
ATOM 820 N N . LEU A 1 105 ? 3.477 -1.730 16.004 1.00 87.75 105 LEU A N 1
ATOM 821 C CA . LEU A 1 105 ? 3.776 -2.029 14.600 1.00 87.75 105 LEU A CA 1
ATOM 822 C C . LEU A 1 105 ? 3.942 -0.737 13.779 1.00 87.75 105 LEU A C 1
ATOM 824 O O . LEU A 1 105 ? 4.927 -0.598 13.061 1.00 87.75 105 LEU A O 1
ATOM 828 N N . CYS A 1 106 ? 3.087 0.273 13.997 1.00 85.06 106 CYS A N 1
ATOM 829 C CA . CYS A 1 106 ? 3.238 1.593 13.361 1.00 85.06 106 CYS A CA 1
ATOM 830 C C . CYS A 1 106 ? 4.552 2.307 13.733 1.00 85.06 106 CYS A C 1
ATOM 832 O O . CYS A 1 106 ? 5.110 3.061 12.936 1.00 85.06 106 CYS A O 1
ATOM 834 N N . GLN A 1 107 ? 5.026 2.143 14.970 1.00 82.44 107 GLN A N 1
ATOM 835 C CA . GLN A 1 107 ? 6.261 2.781 15.435 1.00 82.44 107 GLN A CA 1
ATOM 836 C C . GLN A 1 107 ? 7.515 2.110 1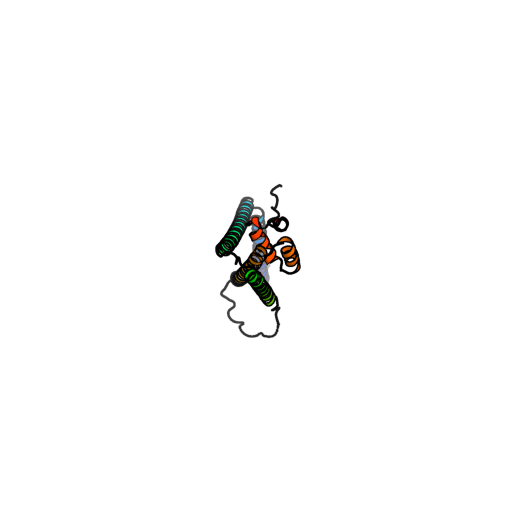4.881 1.00 82.44 107 GLN A C 1
ATOM 838 O O . GLN A 1 107 ? 8.534 2.781 14.702 1.00 82.44 107 GLN A O 1
ATOM 843 N N . ASP A 1 108 ? 7.463 0.801 14.654 1.00 74.31 108 ASP A N 1
ATOM 844 C CA . ASP A 1 108 ? 8.582 0.048 14.098 1.00 74.31 108 ASP A CA 1
ATOM 845 C C . ASP A 1 108 ? 8.774 0.369 12.602 1.00 74.31 108 ASP A C 1
ATOM 847 O O . ASP A 1 108 ? 9.919 0.550 12.178 1.00 74.31 108 ASP A O 1
ATOM 851 N N . ASP A 1 109 ? 7.689 0.628 11.858 1.00 65.56 109 ASP A N 1
ATOM 852 C CA . ASP A 1 109 ? 7.735 1.153 10.481 1.00 65.56 109 ASP A CA 1
ATOM 853 C C . ASP A 1 109 ? 8.497 2.496 10.392 1.00 65.56 109 ASP A C 1
ATOM 855 O O . ASP A 1 109 ? 9.335 2.702 9.511 1.00 65.56 109 ASP A O 1
ATOM 859 N N . LEU A 1 110 ? 8.286 3.408 11.351 1.00 56.78 110 LEU A N 1
ATOM 860 C CA . LEU A 1 110 ? 8.942 4.727 11.366 1.00 56.78 110 LEU A CA 1
ATOM 861 C C . LEU A 1 110 ? 10.441 4.672 11.695 1.00 56.78 110 LEU A C 1
ATOM 863 O O . LEU A 1 110 ? 11.186 5.592 11.349 1.00 56.78 110 LEU A O 1
ATOM 867 N N . LYS A 1 111 ? 10.917 3.612 12.357 1.00 54.62 111 LYS A N 1
ATOM 868 C CA . LYS A 1 111 ? 12.347 3.462 12.678 1.00 54.62 111 LYS A CA 1
ATOM 869 C C . LYS A 1 111 ? 13.176 3.102 11.447 1.00 54.62 111 LYS A C 1
ATOM 871 O O . LYS A 1 111 ? 14.367 3.406 11.428 1.00 54.62 111 LYS A O 1
ATOM 876 N N . HIS A 1 112 ? 12.562 2.524 10.416 1.00 51.28 112 HIS A N 1
ATOM 877 C CA . HIS A 1 112 ? 13.247 2.178 9.172 1.00 51.28 112 HIS A CA 1
ATOM 878 C C . HIS A 1 112 ? 13.371 3.348 8.181 1.00 51.28 112 HIS A C 1
ATOM 880 O O . HIS A 1 112 ? 14.317 3.355 7.396 1.00 51.28 112 HIS A O 1
ATOM 886 N N . GLU A 1 113 ? 12.528 4.384 8.266 1.00 49.62 113 GLU A N 1
ATOM 887 C CA . GLU A 1 113 ? 12.735 5.637 7.510 1.00 49.62 113 GLU A CA 1
ATOM 888 C C . GLU A 1 113 ? 13.793 6.566 8.147 1.00 49.62 113 GLU A C 1
ATOM 890 O O . GLU A 1 113 ? 14.301 7.486 7.507 1.00 49.62 113 GLU A O 1
ATOM 895 N N . GLY A 1 114 ? 14.169 6.315 9.406 1.00 41.59 114 GLY A N 1
ATOM 896 C CA . GLY A 1 114 ? 15.064 7.159 10.202 1.00 41.59 114 GLY A CA 1
ATOM 897 C C . GLY A 1 114 ? 16.563 6.858 10.109 1.00 41.59 114 GLY A C 1
ATOM 898 O O . GLY A 1 114 ? 17.321 7.446 10.879 1.00 41.59 114 GLY A O 1
ATOM 899 N N . GLN A 1 115 ? 17.024 5.983 9.207 1.00 41.25 115 GLN A N 1
ATOM 900 C CA . GLN A 1 115 ? 18.459 5.820 8.934 1.00 41.25 115 GLN A CA 1
ATOM 901 C C . GLN A 1 115 ? 18.839 6.500 7.615 1.00 41.25 115 GLN A C 1
ATOM 903 O O . GLN A 1 115 ? 19.321 5.892 6.661 1.00 41.25 115 GLN A O 1
ATOM 908 N N . SER A 1 116 ? 18.634 7.816 7.583 1.00 41.22 116 SER A N 1
ATOM 909 C CA . SER A 1 116 ? 19.345 8.698 6.669 1.00 41.22 116 SER A CA 1
ATOM 910 C C . SER A 1 116 ? 20.848 8.597 6.951 1.00 41.22 116 SER A C 1
ATOM 912 O O . SER A 1 116 ? 21.313 9.091 7.974 1.00 41.22 116 SER A O 1
ATOM 914 N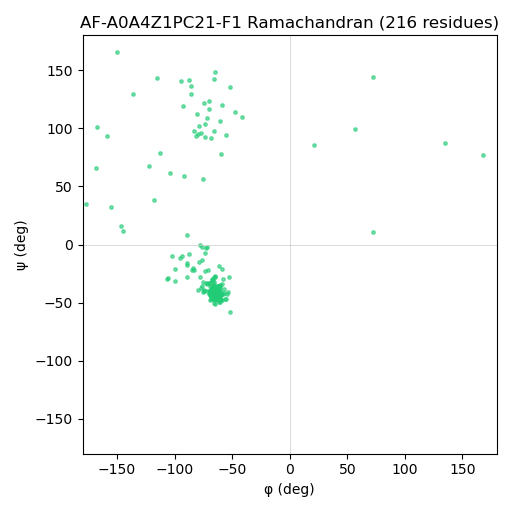 N . LEU A 1 117 ? 21.574 7.932 6.052 1.00 45.44 117 LEU A N 1
ATOM 915 C CA . LEU A 1 117 ? 22.957 8.211 5.648 1.00 45.44 117 LEU A CA 1
ATOM 916 C C . LEU A 1 117 ? 23.790 9.029 6.657 1.00 45.44 117 LEU A C 1
ATOM 918 O O . LEU A 1 117 ? 23.934 10.244 6.500 1.00 45.44 117 LEU A O 1
ATOM 922 N N . ASP A 1 118 ? 24.409 8.379 7.646 1.00 36.12 118 ASP A N 1
ATOM 923 C CA . ASP A 1 118 ? 25.618 8.937 8.245 1.00 36.12 118 ASP A CA 1
ATOM 924 C C . ASP A 1 118 ? 26.815 8.599 7.343 1.00 36.12 118 ASP A C 1
ATOM 926 O O . ASP A 1 118 ? 27.449 7.547 7.374 1.00 36.12 118 ASP A O 1
ATOM 930 N N . GLU A 1 119 ? 27.092 9.549 6.462 1.00 59.56 119 GLU A N 1
ATOM 931 C CA . GLU A 1 119 ? 28.262 9.646 5.601 1.00 59.56 119 GLU A CA 1
ATOM 932 C C . GLU A 1 119 ? 29.559 9.706 6.434 1.00 59.56 119 GLU A C 1
ATOM 934 O O . GLU A 1 119 ? 30.113 10.781 6.652 1.00 59.56 119 GLU A O 1
ATOM 939 N N . SER A 1 120 ? 30.056 8.576 6.958 1.00 48.22 120 SER A N 1
ATOM 940 C CA . SER A 1 120 ? 31.365 8.564 7.636 1.00 48.22 120 SER A CA 1
ATOM 941 C C . SER A 1 120 ? 32.121 7.225 7.697 1.00 48.22 120 SER A C 1
ATOM 943 O O . SER A 1 120 ? 32.894 7.011 8.623 1.00 48.22 120 SER A O 1
ATOM 945 N N . ALA A 1 121 ? 32.011 6.335 6.701 1.00 40.47 121 ALA A N 1
ATOM 946 C CA . ALA A 1 121 ? 33.016 5.270 6.532 1.00 40.47 121 ALA A CA 1
ATOM 947 C C . ALA A 1 121 ? 33.065 4.666 5.113 1.00 40.47 121 ALA A C 1
ATOM 949 O O . ALA A 1 121 ? 32.406 3.679 4.807 1.00 40.47 121 ALA A O 1
ATOM 950 N N . LEU A 1 122 ? 33.938 5.200 4.259 1.00 40.88 122 LEU A N 1
ATOM 951 C CA . LEU A 1 122 ? 34.641 4.420 3.228 1.00 40.88 122 LEU A CA 1
ATOM 952 C C . LEU A 1 122 ? 36.132 4.466 3.604 1.00 40.88 122 LEU A C 1
ATOM 954 O O . LEU A 1 122 ? 36.569 5.527 4.058 1.00 40.88 122 LEU A O 1
ATOM 958 N N . PRO A 1 123 ? 36.938 3.396 3.423 1.00 49.78 123 PRO A N 1
ATOM 959 C CA . PRO A 1 123 ? 37.052 2.732 2.122 1.00 49.78 123 PRO A CA 1
ATOM 960 C C . PRO A 1 123 ? 37.362 1.219 2.147 1.00 49.78 123 PRO A C 1
ATOM 962 O O . PRO A 1 123 ? 37.843 0.676 3.134 1.00 49.78 123 PRO A O 1
ATOM 965 N N . LEU A 1 124 ? 37.171 0.594 0.978 1.00 38.28 124 LEU A N 1
ATOM 966 C CA . LEU A 1 124 ? 37.929 -0.523 0.374 1.00 38.28 124 LEU A CA 1
ATOM 967 C C . LEU A 1 124 ? 36.989 -1.591 -0.189 1.00 38.28 124 LEU A C 1
ATOM 969 O O . LEU A 1 124 ? 36.681 -2.568 0.475 1.00 38.28 124 LEU A O 1
ATOM 973 N N . HIS A 1 125 ? 36.570 -1.410 -1.441 1.00 35.12 125 HIS A N 1
ATOM 974 C CA . HIS A 1 125 ? 36.726 -2.437 -2.480 1.00 35.12 125 HIS A CA 1
ATOM 975 C C . HIS A 1 125 ? 36.421 -1.828 -3.856 1.00 35.12 125 HIS A C 1
ATOM 977 O O . HIS A 1 125 ? 35.481 -2.174 -4.565 1.00 35.12 125 HIS A O 1
ATOM 983 N N . THR A 1 126 ? 37.280 -0.892 -4.255 1.00 44.34 126 THR A N 1
ATOM 984 C CA . THR A 1 126 ? 37.606 -0.684 -5.665 1.00 44.34 126 THR A CA 1
ATOM 985 C C . THR A 1 126 ? 38.499 -1.845 -6.094 1.00 44.34 126 THR A C 1
ATOM 987 O O . THR A 1 126 ? 39.693 -1.786 -5.833 1.00 44.34 126 THR A O 1
ATOM 990 N N . GLU A 1 127 ? 37.910 -2.918 -6.627 1.00 47.47 127 GLU A N 1
ATOM 991 C CA . GLU A 1 127 ? 38.527 -3.926 -7.520 1.00 47.47 127 GLU A CA 1
ATOM 992 C C . GLU A 1 127 ? 37.572 -5.130 -7.626 1.00 47.47 127 GLU A C 1
ATOM 994 O O . GLU A 1 127 ? 37.751 -6.129 -6.939 1.00 47.47 127 GLU A O 1
ATOM 999 N N . LEU A 1 128 ? 36.498 -4.993 -8.421 1.00 42.41 128 LEU A N 1
ATOM 1000 C CA . LEU A 1 128 ? 35.807 -6.084 -9.153 1.00 42.41 128 LEU A CA 1
ATOM 1001 C C . LEU A 1 128 ? 34.646 -5.548 -10.030 1.00 42.41 128 LEU A C 1
ATOM 1003 O O . LEU A 1 128 ? 33.617 -6.189 -10.226 1.00 42.41 128 LEU A O 1
ATOM 1007 N N . LEU A 1 129 ? 34.810 -4.349 -10.597 1.00 48.41 129 LEU A N 1
ATOM 1008 C CA . LEU A 1 129 ? 33.820 -3.669 -11.446 1.00 48.41 129 LEU A CA 1
ATOM 1009 C C . LEU A 1 129 ? 34.027 -3.991 -12.939 1.00 48.41 129 LEU A C 1
ATOM 1011 O O . LEU A 1 129 ? 34.272 -3.101 -13.750 1.00 48.41 129 LEU A O 1
ATOM 1015 N N . SER A 1 130 ? 33.962 -5.270 -13.329 1.00 47.47 130 SER A N 1
ATOM 1016 C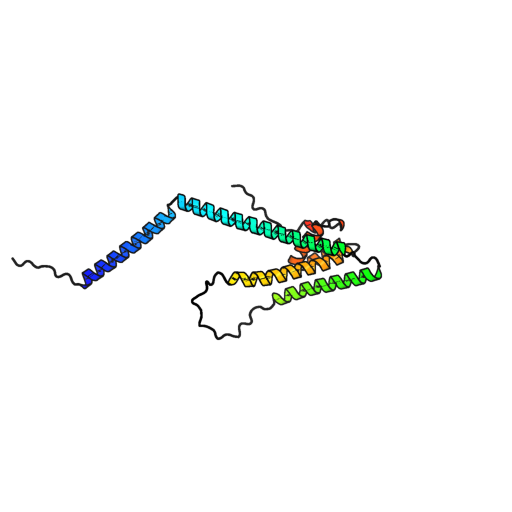 CA . SER A 1 130 ? 34.020 -5.626 -14.762 1.00 47.47 130 SER A CA 1
ATOM 1017 C C . SER A 1 130 ? 33.215 -6.849 -15.211 1.00 47.47 130 SER A C 1
ATOM 1019 O O . SER A 1 130 ? 33.434 -7.326 -16.326 1.00 47.47 130 SER A O 1
ATOM 1021 N N . ARG A 1 131 ? 32.256 -7.368 -14.424 1.00 51.62 131 ARG A N 1
ATOM 1022 C CA . ARG A 1 131 ? 31.475 -8.527 -14.905 1.00 51.62 131 ARG A CA 1
ATOM 1023 C C . ARG A 1 131 ? 30.001 -8.639 -14.527 1.00 51.62 131 ARG A C 1
ATOM 1025 O O . ARG A 1 131 ? 29.424 -9.693 -14.765 1.00 51.62 131 ARG A O 1
ATOM 1032 N N . ILE A 1 132 ? 29.372 -7.603 -13.984 1.00 49.50 132 ILE A N 1
ATOM 1033 C CA . ILE A 1 132 ? 27.941 -7.669 -13.655 1.00 49.50 132 ILE A CA 1
ATOM 1034 C C . ILE A 1 132 ? 27.270 -6.370 -14.096 1.00 49.50 132 ILE A C 1
ATOM 1036 O O . ILE A 1 132 ? 27.770 -5.284 -13.806 1.00 49.50 132 ILE A O 1
ATOM 1040 N N . ASP A 1 133 ? 26.170 -6.507 -14.837 1.00 51.78 133 ASP A N 1
ATOM 1041 C CA . ASP A 1 133 ? 25.338 -5.410 -15.317 1.00 51.78 133 ASP A CA 1
ATOM 1042 C C . ASP A 1 133 ? 24.796 -4.589 -14.128 1.00 51.78 133 ASP A C 1
ATOM 1044 O O . ASP A 1 133 ? 24.060 -5.124 -13.297 1.00 51.78 133 ASP A O 1
ATOM 1048 N N . PRO A 1 134 ? 25.101 -3.282 -14.030 1.00 52.09 134 PRO A N 1
ATOM 1049 C CA . PRO A 1 134 ? 24.690 -2.448 -12.897 1.00 52.09 134 PRO A CA 1
ATOM 1050 C C . PRO A 1 134 ? 23.187 -2.121 -12.881 1.00 52.09 134 PRO A C 1
ATOM 1052 O O . PRO A 1 134 ? 22.718 -1.468 -11.955 1.00 52.09 134 PRO A O 1
ATOM 1055 N N . LEU A 1 135 ? 22.424 -2.564 -13.888 1.00 45.94 135 LEU A N 1
ATOM 1056 C CA . LEU A 1 135 ? 20.987 -2.301 -14.000 1.00 45.94 135 LEU A CA 1
ATOM 1057 C C . LEU A 1 135 ? 20.105 -3.430 -13.435 1.00 45.94 135 LEU A C 1
ATOM 1059 O O . LEU A 1 135 ? 18.907 -3.227 -13.289 1.00 45.94 135 LEU A O 1
ATOM 1063 N N . ALA A 1 136 ? 20.674 -4.603 -13.130 1.00 46.47 136 ALA A N 1
ATOM 1064 C CA . ALA A 1 136 ? 19.911 -5.777 -12.691 1.00 46.47 136 ALA A CA 1
ATOM 1065 C C . ALA A 1 136 ? 19.915 -5.994 -11.164 1.00 46.47 136 ALA A C 1
ATOM 1067 O O . ALA A 1 136 ? 19.023 -6.652 -10.650 1.00 46.47 136 ALA A O 1
ATOM 1068 N N . MET A 1 137 ? 20.882 -5.428 -10.429 1.00 41.75 137 MET A N 1
ATOM 1069 C CA . MET A 1 137 ? 21.035 -5.660 -8.979 1.00 41.75 137 MET A CA 1
ATOM 1070 C C . MET A 1 137 ? 20.236 -4.672 -8.105 1.00 41.75 137 MET A C 1
ATOM 1072 O O . MET A 1 137 ? 20.039 -4.907 -6.918 1.00 41.75 137 MET A O 1
ATOM 1076 N N . ALA A 1 138 ? 19.774 -3.553 -8.672 1.00 46.53 138 ALA A N 1
ATOM 1077 C CA . ALA A 1 138 ? 19.014 -2.542 -7.930 1.00 46.53 138 ALA A CA 1
ATOM 1078 C C . ALA A 1 138 ? 17.553 -2.955 -7.654 1.00 46.53 138 ALA A C 1
ATOM 1080 O O . ALA A 1 138 ? 16.895 -2.326 -6.834 1.00 46.53 138 ALA A O 1
ATOM 1081 N N . CYS A 1 139 ? 17.048 -4.002 -8.314 1.00 41.72 139 CYS A N 1
ATOM 1082 C CA . CYS A 1 139 ? 15.645 -4.412 -8.214 1.00 41.72 139 CYS A CA 1
ATOM 1083 C C . CYS A 1 139 ? 15.357 -5.406 -7.076 1.00 41.72 139 CYS A C 1
ATOM 1085 O O . CYS A 1 139 ? 14.205 -5.531 -6.672 1.00 41.72 139 CYS A O 1
ATOM 1087 N N . ASP A 1 140 ? 16.371 -6.079 -6.524 1.00 45.97 140 ASP A N 1
ATOM 1088 C CA . ASP A 1 140 ? 16.134 -7.164 -5.558 1.00 45.97 140 ASP A CA 1
ATOM 1089 C C . ASP A 1 140 ? 16.070 -6.682 -4.097 1.00 45.97 140 ASP A C 1
ATOM 1091 O O . ASP A 1 140 ? 15.371 -7.273 -3.274 1.00 45.97 140 ASP A O 1
ATOM 1095 N N . ILE A 1 141 ? 16.752 -5.583 -3.753 1.00 49.19 141 ILE A N 1
ATOM 1096 C CA . ILE A 1 141 ? 16.807 -5.086 -2.365 1.00 49.19 141 ILE A CA 1
ATOM 1097 C C . ILE A 1 141 ? 15.531 -4.308 -2.012 1.00 49.19 141 ILE A C 1
ATOM 1099 O O . ILE A 1 141 ? 14.978 -4.498 -0.929 1.00 49.19 141 ILE A O 1
ATOM 1103 N N . ASP A 1 142 ? 15.015 -3.515 -2.955 1.00 49.72 142 ASP A N 1
ATOM 1104 C CA . ASP A 1 142 ? 13.782 -2.736 -2.786 1.00 49.72 142 ASP A CA 1
ATOM 1105 C C . ASP A 1 142 ? 12.554 -3.655 -2.622 1.00 49.72 142 ASP A C 1
ATOM 1107 O O . ASP A 1 142 ? 11.708 -3.422 -1.764 1.00 49.72 142 ASP A O 1
ATOM 1111 N N . SER A 1 143 ? 12.504 -4.787 -3.342 1.00 48.78 143 SER A N 1
ATOM 1112 C CA . SER A 1 143 ? 11.398 -5.755 -3.251 1.00 48.78 143 SER A CA 1
ATOM 1113 C C . SER A 1 143 ? 11.339 -6.488 -1.900 1.00 48.78 143 SER A C 1
ATOM 1115 O O . SER A 1 143 ? 10.262 -6.687 -1.351 1.00 48.78 143 SER A O 1
ATOM 1117 N N . THR A 1 144 ? 12.476 -6.860 -1.303 1.00 49.88 144 THR A N 1
ATOM 1118 C CA . THR A 1 144 ? 12.466 -7.543 0.011 1.00 49.88 144 THR A CA 1
ATOM 1119 C C . THR A 1 144 ? 12.116 -6.622 1.178 1.00 49.88 144 THR A C 1
ATOM 1121 O O . THR A 1 144 ? 11.469 -7.061 2.129 1.00 49.88 144 THR A O 1
ATOM 1124 N N . LEU A 1 145 ? 12.511 -5.347 1.105 1.00 56.62 145 LEU A N 1
ATOM 1125 C CA . LEU A 1 145 ? 12.194 -4.358 2.133 1.00 56.62 145 LEU A CA 1
ATOM 1126 C C . LEU A 1 145 ? 10.723 -3.925 2.040 1.00 56.62 145 LEU A C 1
ATOM 1128 O O . LEU A 1 145 ? 10.046 -3.847 3.061 1.00 56.62 145 LEU A O 1
ATOM 1132 N N . THR A 1 146 ? 10.209 -3.731 0.819 1.00 54.69 146 THR A N 1
ATOM 1133 C CA . THR A 1 146 ? 8.795 -3.396 0.568 1.00 54.69 146 THR A CA 1
ATOM 1134 C C . THR A 1 146 ? 7.845 -4.517 0.985 1.00 54.69 146 THR A C 1
ATOM 1136 O O . THR A 1 146 ? 6.851 -4.227 1.642 1.00 54.69 146 THR A O 1
ATOM 1139 N N . LEU A 1 147 ? 8.174 -5.793 0.737 1.00 59.72 147 LEU A N 1
ATOM 1140 C CA . LEU A 1 147 ? 7.351 -6.922 1.203 1.00 59.72 147 LEU A CA 1
ATOM 1141 C C . LEU A 1 147 ? 7.223 -6.984 2.735 1.00 59.72 147 LEU A C 1
ATOM 1143 O O . LEU A 1 147 ? 6.163 -7.332 3.252 1.00 59.72 147 LEU A O 1
ATOM 1147 N N . ASN A 1 148 ? 8.283 -6.638 3.473 1.00 62.12 148 ASN A N 1
ATOM 1148 C CA . ASN A 1 148 ? 8.252 -6.674 4.936 1.00 62.12 148 ASN A CA 1
ATOM 1149 C C . ASN A 1 148 ? 7.468 -5.486 5.523 1.00 62.12 148 ASN A C 1
ATOM 1151 O O . ASN A 1 148 ? 6.755 -5.659 6.507 1.00 62.12 148 ASN A O 1
ATOM 1155 N N . VAL A 1 149 ? 7.551 -4.310 4.889 1.00 65.69 149 VAL A N 1
ATOM 1156 C CA . VAL A 1 149 ? 6.769 -3.114 5.255 1.00 65.69 149 VAL A CA 1
ATOM 1157 C C . VAL A 1 149 ? 5.283 -3.305 4.932 1.00 65.69 149 VAL A C 1
ATOM 1159 O O . VAL A 1 149 ? 4.428 -2.983 5.753 1.00 65.69 149 VAL A O 1
ATOM 1162 N N . GLU A 1 150 ? 4.946 -3.895 3.781 1.00 70.44 150 GLU A N 1
ATOM 1163 C CA . GLU A 1 150 ? 3.552 -4.215 3.442 1.00 70.44 150 GLU A CA 1
ATOM 1164 C C . GLU A 1 150 ? 2.953 -5.255 4.398 1.00 70.44 150 GLU A C 1
ATOM 1166 O O . GLU A 1 150 ? 1.795 -5.119 4.796 1.00 70.44 150 GLU A O 1
ATOM 1171 N N . SER A 1 151 ? 3.748 -6.244 4.828 1.00 79.25 151 SER A N 1
ATOM 1172 C CA . SER A 1 151 ? 3.332 -7.223 5.838 1.00 79.25 151 SER A CA 1
ATOM 1173 C C . SER A 1 151 ? 3.076 -6.580 7.206 1.00 79.25 151 SER A C 1
ATOM 1175 O O . SER A 1 151 ? 2.083 -6.917 7.845 1.00 79.25 151 SER A O 1
ATOM 1177 N N . GLN A 1 152 ? 3.928 -5.651 7.656 1.00 81.62 152 GLN A N 1
ATOM 1178 C CA . GLN A 1 152 ? 3.750 -4.954 8.941 1.00 81.62 152 GLN A CA 1
ATOM 1179 C C . GLN A 1 152 ? 2.563 -3.988 8.905 1.00 81.62 152 GLN A C 1
ATOM 1181 O O . GLN A 1 152 ? 1.757 -3.962 9.835 1.00 81.62 152 GLN A O 1
ATOM 1186 N N . SER A 1 153 ? 2.383 -3.272 7.791 1.00 87.62 153 SER A N 1
ATOM 1187 C CA . SER A 1 153 ? 1.213 -2.417 7.568 1.00 87.62 153 SER A CA 1
ATOM 1188 C C . SER A 1 153 ? -0.093 -3.219 7.545 1.00 87.62 153 SER A C 1
ATOM 1190 O O . SER A 1 153 ? -1.120 -2.751 8.040 1.00 87.62 153 SER A O 1
ATOM 1192 N N . LEU A 1 154 ? -0.063 -4.435 6.987 1.00 89.00 154 LEU A N 1
ATOM 1193 C CA . LEU A 1 154 ? -1.194 -5.359 6.991 1.00 89.00 154 LEU A CA 1
ATOM 1194 C C . LEU A 1 154 ? -1.517 -5.850 8.406 1.00 89.00 154 LEU A C 1
ATOM 1196 O O . LEU A 1 154 ? -2.680 -5.834 8.800 1.00 89.00 154 LEU A O 1
ATOM 1200 N N . GLU A 1 155 ? -0.506 -6.264 9.166 1.00 88.75 155 GLU A N 1
ATOM 1201 C CA . GLU A 1 155 ? -0.662 -6.760 10.536 1.00 88.75 155 GLU A CA 1
ATOM 1202 C C . GLU A 1 155 ? -1.179 -5.664 11.478 1.00 88.75 155 GLU A C 1
ATOM 1204 O O . GLU A 1 155 ? -2.161 -5.875 12.189 1.00 88.75 155 GLU A O 1
ATOM 1209 N N . ALA A 1 156 ? -0.634 -4.449 11.380 1.00 91.25 156 ALA A N 1
ATOM 1210 C CA . ALA A 1 156 ? -1.128 -3.292 12.122 1.00 91.25 156 ALA A CA 1
ATOM 1211 C C . ALA A 1 156 ? -2.599 -2.988 11.792 1.00 91.25 156 ALA A C 1
ATOM 1213 O O . ALA A 1 156 ? -3.406 -2.728 12.688 1.00 91.25 156 ALA A O 1
ATOM 1214 N N . ALA A 1 157 ? -2.978 -3.059 10.509 1.00 91.25 157 ALA A N 1
ATOM 1215 C CA . ALA A 1 157 ? -4.363 -2.868 10.087 1.00 91.25 157 ALA A CA 1
ATOM 1216 C C . ALA A 1 157 ? -5.305 -3.936 10.670 1.00 91.25 157 ALA A C 1
ATOM 1218 O O . ALA A 1 157 ? -6.434 -3.602 11.031 1.00 91.25 157 ALA A O 1
ATOM 1219 N N . LEU A 1 158 ? -4.860 -5.191 10.811 1.00 89.88 158 LEU A N 1
ATOM 1220 C CA . LEU A 1 158 ? -5.652 -6.253 11.444 1.00 89.88 158 LEU A CA 1
ATOM 1221 C C . LEU A 1 158 ? -5.910 -5.959 12.924 1.00 89.88 158 LEU A C 1
ATOM 1223 O O . LEU A 1 158 ? -7.044 -6.137 13.374 1.00 89.88 158 LEU A O 1
ATOM 1227 N N . CYS A 1 159 ? -4.914 -5.456 13.654 1.00 91.31 159 CYS A N 1
ATOM 1228 C CA . CYS A 1 159 ? -5.078 -5.066 15.055 1.00 91.31 159 CYS A CA 1
ATOM 1229 C C . CYS A 1 159 ? -6.107 -3.934 15.217 1.00 91.31 159 CYS A C 1
ATOM 1231 O O . CYS A 1 159 ? -7.052 -4.031 16.005 1.00 91.31 159 CYS A O 1
ATOM 1233 N N . PHE A 1 160 ? -6.025 -2.894 14.381 1.00 91.44 160 PHE A N 1
ATOM 1234 C CA . PHE A 1 160 ? -7.025 -1.817 14.381 1.00 91.44 160 PHE A CA 1
ATOM 1235 C C . PHE A 1 160 ? -8.416 -2.291 13.943 1.00 91.44 160 PHE A C 1
ATOM 1237 O O . PHE A 1 160 ? -9.428 -1.826 14.472 1.00 91.44 160 PHE A O 1
ATOM 1244 N N . PHE A 1 161 ? -8.495 -3.232 13.002 1.00 90.31 161 PHE A N 1
ATOM 1245 C CA . PHE A 1 161 ? -9.755 -3.841 12.585 1.00 90.31 161 PHE A CA 1
ATOM 1246 C C . PHE A 1 161 ? -10.412 -4.616 13.734 1.00 90.31 161 PHE A C 1
ATOM 1248 O O . PHE A 1 161 ? -11.612 -4.467 13.964 1.00 90.31 161 PHE A O 1
ATOM 1255 N N . ARG A 1 162 ? -9.636 -5.383 14.507 1.00 88.62 162 ARG A N 1
ATOM 1256 C CA . ARG A 1 162 ? -10.106 -6.094 15.708 1.00 88.62 162 ARG A CA 1
ATOM 1257 C C . ARG A 1 162 ? -10.616 -5.128 16.776 1.00 88.62 162 ARG A C 1
ATOM 1259 O O . ARG A 1 162 ? -11.715 -5.331 17.292 1.00 88.62 162 ARG A O 1
ATOM 1266 N N . ALA A 1 163 ? -9.895 -4.034 17.020 1.00 90.25 163 ALA A N 1
ATOM 1267 C CA . ALA A 1 163 ? -10.315 -2.970 17.932 1.00 90.25 163 ALA A CA 1
ATOM 1268 C C . ALA A 1 163 ? -11.632 -2.290 17.496 1.00 90.25 163 ALA A C 1
ATOM 1270 O O . ALA A 1 163 ? -12.478 -1.965 18.330 1.00 90.25 163 ALA A O 1
ATOM 1271 N N . LEU A 1 164 ? -11.866 -2.126 16.189 1.00 89.56 164 LEU A N 1
ATOM 1272 C CA . LEU A 1 164 ? -13.133 -1.593 15.671 1.00 89.56 164 LEU A CA 1
ATOM 1273 C C . LEU A 1 164 ? -14.320 -2.539 15.901 1.00 89.56 164 LEU A C 1
ATOM 1275 O O . LEU A 1 164 ? -15.435 -2.056 16.088 1.00 89.56 164 LEU A O 1
ATOM 1279 N N . LYS A 1 165 ? -14.106 -3.863 15.930 1.00 87.19 165 LYS A N 1
ATOM 1280 C CA . LYS A 1 165 ? -15.182 -4.853 16.146 1.00 87.19 165 LYS A CA 1
ATOM 1281 C C . LYS A 1 165 ? -15.755 -4.841 17.554 1.00 87.19 165 LYS A C 1
ATOM 1283 O O . LYS A 1 165 ? -16.934 -5.137 17.727 1.00 87.19 165 LYS A O 1
ATOM 1288 N N . VAL A 1 166 ? -14.920 -4.546 18.545 1.00 88.00 166 VAL A N 1
ATOM 1289 C CA . VAL A 1 166 ? -15.319 -4.501 19.958 1.00 88.00 166 VAL A CA 1
ATOM 1290 C C . VAL A 1 166 ? -15.942 -3.172 20.364 1.00 88.00 166 VAL A C 1
ATOM 1292 O O . VAL A 1 166 ? -16.647 -3.101 21.369 1.00 88.00 166 VAL A O 1
ATOM 1295 N N . TYR A 1 167 ? -15.689 -2.108 19.602 1.00 86.81 167 TYR A N 1
ATOM 1296 C CA . TYR A 1 167 ? -16.060 -0.763 20.006 1.00 86.81 167 TYR A CA 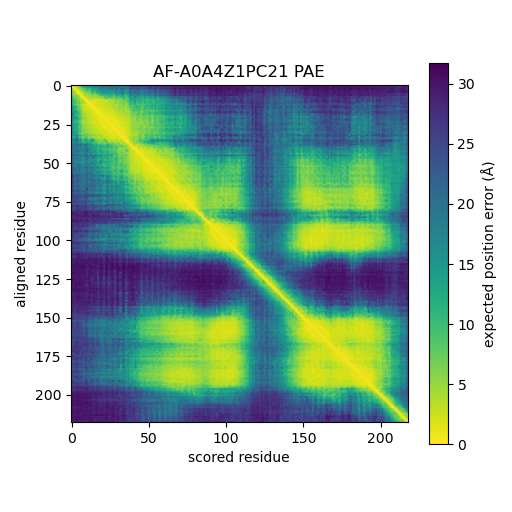1
ATOM 1297 C C . TYR A 1 167 ? -17.513 -0.423 19.615 1.00 86.81 167 TYR A C 1
ATOM 1299 O O . TYR A 1 167 ? -17.887 -0.554 18.448 1.00 86.81 167 TYR A O 1
ATOM 1307 N N . PRO A 1 168 ? -18.350 0.079 20.546 1.00 85.31 168 PRO A N 1
ATOM 1308 C CA . PRO A 1 168 ? -19.769 0.338 20.283 1.00 85.31 168 PRO A CA 1
ATOM 1309 C C . PRO A 1 168 ? -20.014 1.437 19.234 1.00 85.31 168 PRO A C 1
ATOM 1311 O O . PRO A 1 168 ? -21.036 1.406 18.551 1.00 85.31 168 PRO A O 1
ATOM 1314 N N . ASN A 1 169 ? -19.082 2.391 19.084 1.00 86.88 169 ASN A N 1
ATOM 1315 C CA . ASN A 1 169 ? -19.162 3.510 18.135 1.00 86.88 169 ASN A CA 1
ATOM 1316 C C . ASN A 1 169 ? -17.964 3.521 17.171 1.00 86.88 169 ASN A C 1
ATOM 1318 O O . ASN A 1 169 ? -17.117 4.413 17.231 1.00 86.88 169 ASN A O 1
ATOM 1322 N N . ALA A 1 170 ? -17.864 2.533 16.280 1.00 87.12 170 ALA A N 1
ATOM 1323 C CA . ALA A 1 170 ? -16.709 2.377 15.384 1.00 87.12 170 ALA A CA 1
ATOM 1324 C C . ALA A 1 170 ? -16.348 3.647 14.570 1.00 87.12 170 ALA A C 1
ATOM 1326 O O . ALA A 1 170 ? -15.187 3.848 14.221 1.00 87.12 170 ALA A O 1
ATOM 1327 N N . GLU A 1 171 ? -17.315 4.529 14.278 1.00 87.00 171 GLU A N 1
ATOM 1328 C CA . GLU A 1 171 ? -17.085 5.772 13.520 1.00 87.00 171 GLU A CA 1
ATOM 1329 C C . GLU A 1 171 ? 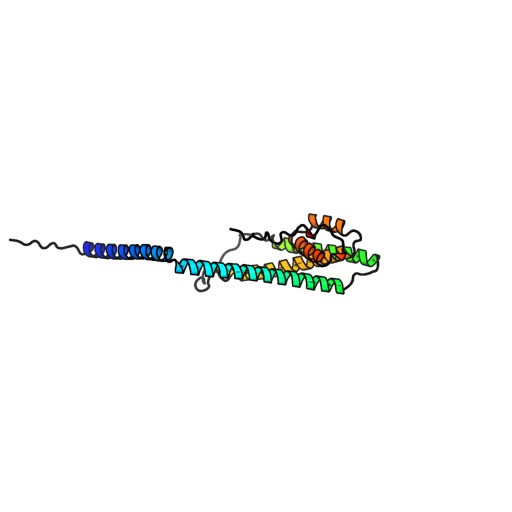-16.189 6.774 14.259 1.00 87.00 171 GLU A C 1
ATOM 1331 O O . GLU A 1 171 ? -15.317 7.387 13.645 1.00 87.00 171 GLU A O 1
ATOM 1336 N N . GLU A 1 172 ? -16.375 6.928 15.570 1.00 88.75 172 GLU A N 1
ATOM 1337 C CA . GLU A 1 172 ? -15.569 7.839 16.387 1.00 88.75 172 GLU A CA 1
ATOM 1338 C C . GLU A 1 172 ? -14.123 7.347 16.474 1.00 88.75 172 GLU A C 1
ATOM 1340 O O . GLU A 1 172 ? -13.183 8.120 16.283 1.00 88.75 172 GLU A O 1
ATOM 1345 N N . LEU A 1 173 ? -13.952 6.036 16.660 1.00 89.88 173 LEU A N 1
ATOM 1346 C CA . LEU A 1 173 ? -12.639 5.408 16.710 1.00 89.88 173 LEU A CA 1
ATOM 1347 C C . LEU A 1 173 ? -11.893 5.553 15.373 1.00 89.88 173 LEU A C 1
ATOM 1349 O O . LEU A 1 173 ? -10.733 5.961 15.351 1.00 89.88 173 LEU A O 1
ATOM 1353 N N . PHE A 1 174 ? -12.574 5.329 14.245 1.00 89.44 174 PHE A N 1
ATOM 1354 C CA . PHE A 1 174 ? -11.975 5.517 12.921 1.00 89.44 174 PHE A CA 1
ATOM 1355 C C . PHE A 1 174 ? -11.551 6.973 12.659 1.00 89.44 174 PHE A C 1
ATOM 1357 O O . PHE A 1 174 ? -10.521 7.210 12.032 1.00 89.44 174 PHE A O 1
ATOM 1364 N N . GLN A 1 175 ? -12.297 7.970 13.150 1.00 90.31 175 GLN A N 1
ATOM 1365 C CA . GLN A 1 175 ? -11.915 9.384 13.013 1.00 90.31 175 GLN A CA 1
ATOM 1366 C C . GLN A 1 175 ? -10.651 9.748 13.798 1.00 90.31 175 GLN A C 1
ATOM 1368 O O . GLN A 1 175 ? -9.921 10.659 13.396 1.00 90.31 175 GLN A O 1
ATOM 1373 N N . ILE A 1 176 ? -10.404 9.073 14.923 1.00 91.81 176 ILE A N 1
ATOM 1374 C CA . ILE A 1 176 ? -9.150 9.209 15.666 1.00 91.81 176 ILE A CA 1
ATOM 1375 C C . ILE A 1 176 ? -8.023 8.596 14.833 1.00 91.81 176 ILE A C 1
ATOM 1377 O O . ILE A 1 176 ? -7.020 9.269 14.595 1.00 91.81 176 ILE A O 1
ATOM 1381 N N . TYR A 1 177 ? -8.233 7.396 14.287 1.00 91.25 177 TYR A N 1
ATOM 1382 C CA . TYR A 1 177 ? -7.252 6.734 13.428 1.00 91.25 177 TYR A CA 1
ATOM 1383 C C . TYR A 1 177 ? -6.922 7.524 12.156 1.00 91.25 177 TYR A C 1
ATOM 1385 O O . TYR A 1 177 ? -5.747 7.631 11.827 1.00 91.25 177 TYR A O 1
ATOM 1393 N N . ASP A 1 178 ? -7.890 8.174 11.492 1.00 91.69 178 ASP A N 1
ATOM 1394 C CA . ASP A 1 178 ? -7.619 9.023 10.310 1.00 91.69 178 ASP A CA 1
ATOM 1395 C C . ASP A 1 178 ? -6.636 10.173 10.612 1.00 91.69 178 ASP A C 1
ATOM 1397 O O . ASP A 1 178 ? -6.007 10.714 9.702 1.00 91.69 178 ASP A O 1
ATOM 1401 N N . LYS A 1 179 ? -6.490 10.553 11.889 1.00 89.94 179 LYS A N 1
ATOM 1402 C CA . LYS A 1 179 ? -5.581 11.617 12.338 1.00 89.94 179 LYS A CA 1
ATOM 1403 C C . LYS A 1 179 ? -4.264 11.101 12.906 1.00 89.94 179 LYS A C 1
ATOM 1405 O O . LYS A 1 179 ? -3.277 11.831 12.829 1.00 89.94 179 LYS A O 1
ATOM 1410 N N . THR A 1 180 ? -4.254 9.924 13.527 1.00 90.38 180 THR A N 1
ATOM 1411 C CA . THR A 1 180 ? -3.094 9.423 14.283 1.00 90.38 180 THR A CA 1
ATOM 1412 C C . THR A 1 180 ? -2.331 8.311 13.568 1.00 90.38 180 THR A C 1
ATOM 1414 O O . THR A 1 180 ? -1.124 8.202 13.764 1.00 90.38 180 THR A O 1
ATOM 1417 N N . VAL A 1 181 ? -2.995 7.516 12.728 1.00 89.62 181 VAL A N 1
ATOM 1418 C CA . VAL A 1 181 ? -2.413 6.355 12.038 1.00 89.62 181 VAL A CA 1
ATOM 1419 C C . VAL A 1 181 ? -1.920 6.769 10.641 1.00 89.62 181 VAL A C 1
ATOM 1421 O O . VAL A 1 181 ? -2.576 7.568 9.962 1.00 89.62 181 VAL A O 1
ATOM 1424 N N . PRO A 1 182 ? -0.762 6.268 10.170 1.00 89.00 182 PRO A N 1
ATOM 1425 C CA . PRO A 1 182 ? -0.248 6.603 8.846 1.00 89.00 182 PRO A CA 1
ATOM 1426 C C . PRO A 1 182 ? -1.155 6.078 7.717 1.00 89.00 182 PRO A C 1
ATOM 1428 O O . PRO A 1 182 ? -1.786 5.025 7.811 1.00 89.00 182 PRO A O 1
ATOM 1431 N N . LYS A 1 183 ? -1.192 6.821 6.602 1.00 87.38 183 LYS A N 1
ATOM 1432 C CA . LYS A 1 183 ? -2.072 6.552 5.446 1.00 87.38 183 LYS A CA 1
ATOM 1433 C C . LYS A 1 183 ? -1.983 5.128 4.864 1.00 87.38 183 LYS A C 1
ATOM 1435 O O . LYS A 1 183 ? -3.045 4.595 4.564 1.00 87.38 183 LYS A O 1
ATOM 1440 N N . PRO A 1 184 ? -0.799 4.491 4.733 1.00 87.69 184 PRO A N 1
ATOM 1441 C CA . PRO A 1 184 ? -0.702 3.136 4.181 1.00 87.69 184 PRO A CA 1
ATOM 1442 C C . PRO A 1 184 ? -1.544 2.106 4.949 1.00 87.69 184 PRO A C 1
ATOM 1444 O O . PRO A 1 184 ? -2.189 1.255 4.341 1.00 87.69 184 PRO A O 1
ATOM 1447 N N . ILE A 1 185 ? -1.597 2.232 6.278 1.00 90.06 185 ILE A N 1
ATOM 1448 C CA . ILE A 1 185 ? -2.371 1.349 7.161 1.00 90.06 185 ILE A CA 1
ATOM 1449 C C . ILE A 1 185 ? -3.866 1.663 7.045 1.00 90.06 185 ILE A C 1
ATOM 1451 O O . ILE A 1 185 ? -4.688 0.753 6.967 1.00 90.06 185 ILE A O 1
ATOM 1455 N N . LEU A 1 186 ? -4.229 2.948 6.960 1.00 90.12 186 LEU A N 1
ATOM 1456 C CA . LEU A 1 186 ? -5.617 3.377 6.760 1.00 90.12 186 LEU A CA 1
ATOM 1457 C C . LEU A 1 186 ? -6.195 2.913 5.420 1.00 90.12 186 LEU A C 1
ATOM 1459 O O . LEU A 1 186 ? -7.368 2.551 5.368 1.00 90.1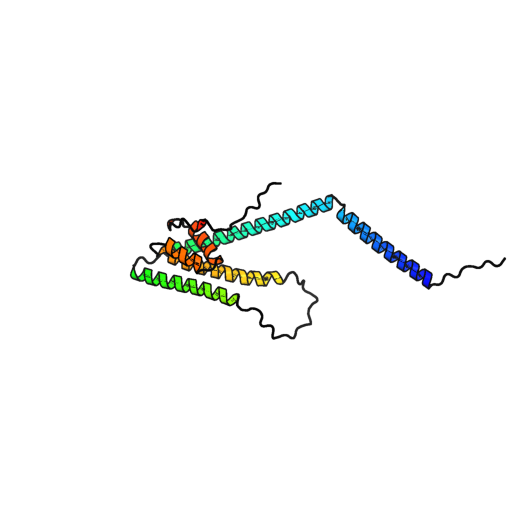2 186 LEU A O 1
ATOM 1463 N N . ASP A 1 187 ? -5.394 2.892 4.355 1.00 88.94 187 ASP A N 1
ATOM 1464 C CA . ASP A 1 187 ? -5.825 2.415 3.039 1.00 88.94 187 ASP A CA 1
ATOM 1465 C C . ASP A 1 187 ? -6.132 0.906 3.066 1.00 88.94 187 ASP A C 1
ATOM 1467 O O . ASP A 1 187 ? -7.142 0.468 2.509 1.00 88.94 187 ASP A O 1
ATOM 1471 N N . ILE A 1 188 ? -5.306 0.113 3.762 1.00 89.38 188 ILE A N 1
ATOM 1472 C CA . ILE A 1 188 ? -5.549 -1.322 3.991 1.00 89.38 188 ILE A CA 1
ATOM 1473 C C . ILE A 1 188 ? -6.786 -1.521 4.874 1.00 89.38 188 ILE A C 1
ATOM 1475 O O . ILE A 1 188 ? -7.663 -2.318 4.543 1.00 89.38 188 ILE A O 1
ATOM 1479 N N . LEU A 1 189 ? -6.900 -0.769 5.969 1.00 89.75 189 LEU A N 1
ATOM 1480 C CA . LEU A 1 189 ? -8.033 -0.840 6.889 1.00 89.75 189 LEU A CA 1
ATOM 1481 C C . LEU A 1 189 ? -9.356 -0.477 6.195 1.00 89.75 189 LEU A C 1
ATOM 1483 O O . LEU A 1 189 ? -10.364 -1.157 6.379 1.00 89.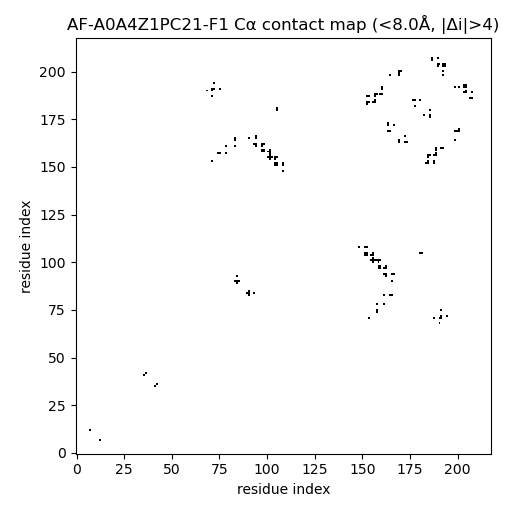75 189 LEU A O 1
ATOM 1487 N N . ALA A 1 190 ? -9.361 0.558 5.351 1.00 88.19 190 ALA A N 1
ATOM 1488 C CA . ALA A 1 190 ? -10.515 0.932 4.539 1.00 88.19 190 ALA A CA 1
ATOM 1489 C C . ALA A 1 190 ? -10.908 -0.184 3.560 1.00 88.19 190 ALA A C 1
ATOM 1491 O O . ALA A 1 190 ? -12.099 -0.433 3.359 1.00 88.19 190 ALA A O 1
ATOM 1492 N N . GLU A 1 191 ? -9.928 -0.889 2.989 1.00 87.50 191 GLU A N 1
ATOM 1493 C CA . GLU A 1 191 ? -10.172 -2.062 2.153 1.00 87.50 191 GLU A CA 1
ATOM 1494 C C . GLU A 1 191 ? -10.795 -3.226 2.948 1.00 87.50 191 GLU A C 1
ATOM 1496 O O . GLU A 1 191 ? -11.760 -3.834 2.476 1.00 87.50 191 GLU A O 1
ATOM 1501 N N . MET A 1 192 ? -10.327 -3.489 4.174 1.00 86.31 192 MET A N 1
ATOM 1502 C CA . MET A 1 192 ? -10.914 -4.491 5.078 1.00 86.31 192 MET A CA 1
ATOM 1503 C C . MET A 1 192 ? -12.363 -4.148 5.462 1.00 86.31 192 MET A C 1
ATOM 1505 O O . MET A 1 192 ? -13.244 -5.004 5.400 1.00 86.31 192 MET A O 1
ATOM 1509 N N . ILE A 1 193 ? -12.639 -2.881 5.791 1.00 86.88 193 ILE A N 1
ATOM 1510 C CA . ILE A 1 193 ? -13.989 -2.389 6.123 1.00 86.88 193 ILE A CA 1
ATOM 1511 C C . ILE A 1 193 ? -14.925 -2.465 4.908 1.00 86.88 193 ILE A C 1
ATOM 1513 O O . ILE A 1 193 ? -16.104 -2.782 5.048 1.00 86.88 193 ILE A O 1
ATOM 1517 N N . ALA A 1 194 ? -14.426 -2.194 3.698 1.00 85.88 194 ALA A N 1
ATOM 1518 C CA . ALA A 1 194 ? -15.220 -2.323 2.477 1.00 85.88 194 ALA A CA 1
ATOM 1519 C C . ALA A 1 194 ? -15.639 -3.779 2.200 1.00 85.88 194 ALA A C 1
ATOM 1521 O O . ALA A 1 194 ? -16.682 -4.009 1.584 1.00 85.88 194 ALA A O 1
ATOM 1522 N N . TYR A 1 195 ? -14.844 -4.752 2.654 1.00 84.38 195 TYR A N 1
ATOM 1523 C CA . TYR A 1 195 ? -15.189 -6.169 2.597 1.00 84.38 195 TYR A CA 1
ATOM 1524 C C . TYR A 1 195 ? -16.207 -6.578 3.676 1.00 84.38 195 TYR A C 1
ATOM 1526 O O . TYR A 1 195 ? -17.104 -7.367 3.375 1.00 84.38 195 TYR A O 1
ATOM 1534 N N . ASP A 1 196 ? -16.119 -6.011 4.887 1.00 78.88 196 ASP A N 1
ATOM 1535 C CA . ASP A 1 196 ? -17.067 -6.244 5.988 1.00 78.88 196 ASP A CA 1
ATOM 1536 C C . ASP A 1 196 ? -17.897 -4.985 6.341 1.00 78.88 196 ASP A C 1
ATOM 1538 O O . ASP A 1 196 ? -17.644 -4.299 7.338 1.00 78.88 196 ASP A O 1
ATOM 1542 N N . PRO A 1 197 ? -18.947 -4.672 5.554 1.00 69.44 197 PRO A N 1
ATOM 1543 C CA . PRO A 1 197 ? -19.794 -3.506 5.789 1.00 69.44 197 PRO A CA 1
ATOM 1544 C C . PRO A 1 197 ? -20.727 -3.663 7.000 1.00 69.44 197 PRO A C 1
ATOM 1546 O O . PRO A 1 197 ? -21.459 -2.721 7.320 1.00 69.44 197 PRO A O 1
ATOM 1549 N N . SER A 1 198 ? -20.734 -4.822 7.678 1.00 65.94 198 SER A N 1
ATOM 1550 C CA . SER A 1 198 ? -21.574 -5.043 8.863 1.00 65.94 198 SER A CA 1
ATOM 1551 C C . SER A 1 198 ? -21.232 -4.088 10.012 1.00 65.94 198 SER A C 1
ATOM 1553 O O . SER A 1 198 ? -22.082 -3.818 10.857 1.00 65.94 198 SER A O 1
ATOM 1555 N N . MET A 1 199 ? -20.041 -3.482 9.978 1.00 66.06 199 MET A N 1
ATOM 1556 C CA . MET A 1 199 ? -19.572 -2.503 10.964 1.00 66.06 199 MET A CA 1
ATOM 1557 C C . MET A 1 199 ? -20.147 -1.088 10.787 1.00 66.06 199 MET A C 1
ATOM 1559 O O . MET A 1 199 ? -19.830 -0.190 11.560 1.00 66.06 199 MET A O 1
ATOM 1563 N N . GLY A 1 200 ? -20.995 -0.846 9.779 1.00 57.22 200 GLY A N 1
ATOM 1564 C CA . GLY A 1 200 ? -21.790 0.387 9.687 1.00 57.22 200 GLY A CA 1
ATOM 1565 C C . GLY A 1 200 ? -21.024 1.674 9.335 1.00 57.22 200 GLY A C 1
ATOM 1566 O O . GLY A 1 200 ? -21.606 2.759 9.383 1.00 57.22 200 GLY A O 1
ATOM 1567 N N . LEU A 1 201 ? -19.755 1.588 8.927 1.00 65.31 201 LEU A N 1
ATOM 1568 C CA . LEU A 1 201 ? -18.906 2.740 8.599 1.00 65.31 201 LEU A CA 1
ATOM 1569 C C . LEU A 1 201 ? -19.198 3.291 7.191 1.00 65.31 201 LEU A C 1
ATOM 1571 O O . LEU A 1 201 ? -18.636 2.853 6.191 1.00 65.31 201 LEU A O 1
ATOM 1575 N N . LYS A 1 202 ? -20.053 4.315 7.092 1.00 56.72 202 LYS A N 1
ATOM 1576 C CA . LYS A 1 202 ? -20.412 4.962 5.807 1.00 56.72 202 LYS A CA 1
ATOM 1577 C C . LYS A 1 202 ? -19.333 5.909 5.238 1.00 56.72 202 LYS A C 1
ATOM 1579 O O . LYS A 1 202 ? -19.533 6.472 4.158 1.00 56.72 202 LYS A O 1
ATOM 1584 N N . GLY A 1 203 ? -18.217 6.107 5.949 1.00 56.84 203 GLY A N 1
ATOM 1585 C CA . GLY A 1 203 ? -17.180 7.103 5.631 1.00 56.84 203 GLY A CA 1
ATOM 1586 C C . GLY A 1 203 ? -15.861 6.565 5.056 1.00 56.84 203 GLY A C 1
ATOM 1587 O O . GLY A 1 203 ? -15.242 7.261 4.254 1.00 56.84 203 GLY A O 1
ATOM 1588 N N . ALA A 1 204 ? -15.449 5.338 5.401 1.00 55.53 204 ALA A N 1
ATOM 1589 C CA . ALA A 1 204 ? -14.109 4.817 5.084 1.00 55.53 204 ALA A CA 1
ATOM 1590 C C . ALA A 1 204 ? -13.893 4.517 3.585 1.00 55.53 204 ALA A C 1
ATOM 1592 O O . ALA A 1 204 ? -12.819 4.760 3.045 1.00 55.53 204 ALA A O 1
ATOM 1593 N N . ALA A 1 205 ? -14.937 4.089 2.869 1.00 53.09 205 ALA A N 1
ATOM 1594 C CA . ALA A 1 205 ? -14.844 3.704 1.455 1.00 53.09 205 ALA A CA 1
ATOM 1595 C C . ALA A 1 205 ? -14.681 4.882 0.466 1.00 53.09 205 ALA A C 1
ATOM 1597 O O . ALA A 1 205 ? -14.496 4.662 -0.728 1.00 53.09 205 ALA A O 1
ATOM 1598 N N . LYS A 1 206 ? -14.783 6.143 0.918 1.00 49.84 206 LYS A N 1
ATOM 1599 C CA . LYS A 1 206 ? -14.742 7.322 0.027 1.00 49.84 206 LYS A CA 1
ATOM 1600 C C . LYS A 1 206 ? -13.335 7.854 -0.250 1.00 49.84 206 LYS A C 1
ATOM 1602 O O . LYS A 1 206 ? -13.191 8.744 -1.084 1.00 49.84 206 LYS A O 1
ATOM 1607 N N . LYS A 1 207 ? -12.313 7.345 0.442 1.00 44.88 207 LYS A N 1
ATOM 1608 C CA . LYS A 1 207 ? -10.939 7.864 0.399 1.00 44.88 207 LYS A CA 1
ATOM 1609 C C . LYS A 1 207 ? -9.954 6.823 -0.133 1.00 44.88 207 LYS A C 1
ATOM 1611 O O . LYS A 1 207 ? -8.837 6.751 0.341 1.00 44.88 207 LYS A O 1
ATOM 1616 N N . SER A 1 208 ? -10.336 6.023 -1.123 1.00 42.53 208 SER A N 1
ATOM 1617 C CA . SER A 1 208 ? -9.336 5.300 -1.912 1.00 42.53 208 SER A CA 1
ATOM 1618 C C . SER A 1 208 ? -8.982 6.150 -3.132 1.00 42.53 208 SER A C 1
ATOM 1620 O O . SER A 1 208 ? -9.858 6.375 -3.968 1.00 42.53 208 SER A O 1
ATOM 1622 N N . PRO A 1 209 ? -7.724 6.586 -3.318 1.00 41.41 209 PRO A N 1
ATOM 1623 C CA . PRO A 1 209 ? -7.221 6.953 -4.636 1.00 41.41 209 PRO A CA 1
ATOM 1624 C C . PRO A 1 209 ? -6.948 5.659 -5.423 1.00 41.41 209 PRO A C 1
ATOM 1626 O O . PRO A 1 209 ? -5.831 5.382 -5.849 1.00 41.41 209 PRO A O 1
ATOM 1629 N N . ALA A 1 210 ? -7.969 4.813 -5.564 1.00 42.56 210 ALA A N 1
ATOM 1630 C CA . ALA A 1 210 ? -7.913 3.630 -6.400 1.00 42.56 210 ALA A CA 1
ATOM 1631 C C . ALA A 1 210 ? -8.228 4.083 -7.821 1.00 42.56 210 ALA A C 1
ATOM 1633 O O . ALA A 1 210 ? -9.390 4.263 -8.163 1.00 42.56 210 ALA A O 1
ATOM 1634 N N . ALA A 1 211 ? -7.165 4.292 -8.595 1.00 41.97 211 ALA A N 1
ATOM 1635 C CA . ALA A 1 211 ? -7.200 4.580 -10.018 1.00 41.97 211 ALA A CA 1
ATOM 1636 C C . ALA A 1 211 ? -8.046 5.812 -10.382 1.00 41.97 211 ALA A C 1
ATOM 1638 O O . ALA A 1 211 ? -9.244 5.732 -10.638 1.00 41.97 211 ALA A O 1
ATOM 1639 N N . THR A 1 212 ? -7.385 6.952 -10.590 1.00 41.38 212 THR A N 1
ATOM 1640 C CA . THR A 1 212 ? -7.717 7.689 -11.810 1.00 41.38 212 THR A CA 1
ATOM 1641 C C . THR A 1 212 ? -7.518 6.704 -12.957 1.00 41.38 212 THR A C 1
ATOM 1643 O O . THR A 1 212 ? -6.398 6.461 -13.411 1.00 41.38 212 THR A O 1
ATOM 1646 N N . GLU A 1 213 ? -8.616 6.053 -13.338 1.00 47.62 213 GLU A N 1
ATOM 1647 C CA . GLU A 1 213 ? -8.833 5.566 -14.684 1.00 47.62 213 GLU A CA 1
ATOM 1648 C C . GLU A 1 213 ? -8.336 6.682 -15.600 1.00 47.62 213 GLU A C 1
ATOM 1650 O O . GLU A 1 213 ? -8.835 7.806 -15.598 1.00 47.62 213 GLU A O 1
ATOM 1655 N N . PHE A 1 214 ? -7.218 6.411 -16.263 1.00 45.16 214 PHE A N 1
ATOM 1656 C CA . PHE A 1 214 ? -6.757 7.219 -17.369 1.00 45.16 214 PHE A CA 1
ATOM 1657 C C . PHE A 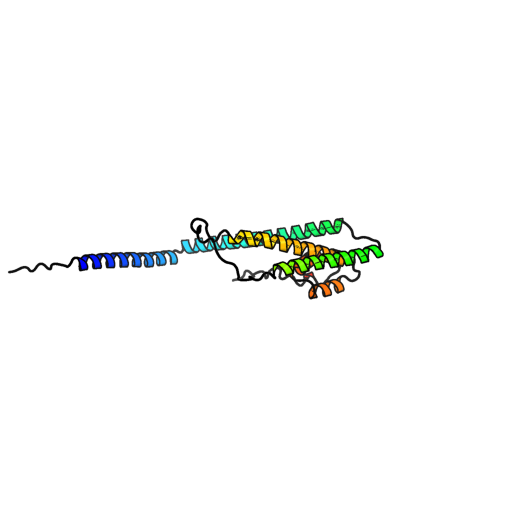1 214 ? -7.788 6.946 -18.463 1.00 45.16 214 PHE A C 1
ATOM 1659 O O . PHE A 1 214 ? -7.707 5.913 -19.127 1.00 45.16 214 PHE A O 1
ATOM 1666 N N . ASP A 1 215 ? -8.826 7.783 -18.515 1.00 46.72 215 ASP A N 1
ATOM 1667 C CA . ASP A 1 215 ? -9.890 7.728 -19.510 1.00 46.72 215 ASP A CA 1
ATOM 1668 C C . ASP A 1 215 ? -9.268 7.596 -20.910 1.00 46.72 215 ASP A C 1
ATOM 1670 O O . ASP A 1 215 ? -8.558 8.481 -21.399 1.00 46.72 215 ASP A O 1
ATOM 1674 N N . ASP A 1 216 ? -9.518 6.446 -21.533 1.00 60.25 216 ASP A N 1
ATOM 1675 C CA . ASP A 1 216 ? -9.365 6.217 -22.962 1.00 60.25 216 ASP A CA 1
ATOM 1676 C C . ASP A 1 216 ? -10.399 7.094 -23.695 1.00 60.25 216 ASP A C 1
ATOM 1678 O O . ASP A 1 216 ? -11.547 6.686 -23.814 1.00 60.25 216 ASP A O 1
ATOM 1682 N N . ASP A 1 217 ? -10.012 8.273 -24.195 1.00 47.72 217 ASP A N 1
ATOM 1683 C CA . ASP A 1 217 ? -10.614 8.879 -25.398 1.00 47.72 217 ASP A CA 1
ATOM 1684 C C . ASP A 1 217 ? -9.777 10.073 -25.918 1.00 47.72 217 ASP A C 1
ATOM 1686 O O . ASP A 1 217 ? -9.844 11.181 -25.381 1.00 47.72 217 ASP A O 1
ATOM 1690 N N . VAL A 1 218 ? -8.983 9.808 -26.976 1.00 42.12 218 VAL A N 1
ATOM 1691 C CA . VAL A 1 218 ? -8.627 10.636 -28.170 1.00 42.12 218 VAL A CA 1
ATOM 1692 C C . VAL A 1 218 ? -7.279 10.217 -28.772 1.00 42.12 218 VAL A C 1
ATOM 1694 O O . VAL A 1 218 ? -6.231 10.297 -28.093 1.00 42.12 218 VAL A O 1
#

Sequence (218 aa):
MASTTPSIPTSTIITATIGGALTIVLGYAIYFDHKRRTDAEFRKTLRKESRKIEKAVKEEKEMEGKKRRTEIRAAVDRVNAEGVPSDAEEVEGYFMEEVAEGERLCQDDLKHEGQSLDESALPLHTELLSRIDPLAMACDIDSTLTLNVESQSLEAALCFFRALKVYPNAEELFQIYDKTVPKPILDILAEMIAYDPSMGLKGAAKKSPAATEFDDDV

Mean predicted aligned error: 15.83 Å

InterPro domains:
  IPR002056 Protein import receptor MAS20 [PF02064] (16-114)
  IPR002056 Protein import receptor MAS20 [PF02064] (150-200)
  IPR002056 Protein import receptor MAS20 [PIRSF037707] (10-207)
  IPR002056 Protein import receptor MAS20 [PR00351] (27-48)
  IPR002056 Protein import receptor MAS20 [PR00351] (83-105)
  IPR002056 Protein import receptor MAS20 [PTHR12430] (11-113)
  IPR023392 Mitochondrial outer membrane translocase complex, Tom20 domain superfamily [G3DSA:1.20.960.10] (146-192)
  IPR023392 Mitochondrial outer membrane translocase complex, Tom20 domain superfamily [SSF47157] (78-114)
  IPR023392 Mitochondrial outer membrane translocase complex, Tom20 domain superfamily [SSF47157] (152-199)

Secondary structure (DSSP, 8-state):
---------HHHHHHHHHHHHHHHHHHHHHHHHHHHHH-HHHHHHHHHHHHHHHHHHHHHHHHHHHHHHHHHHHHHHHHHHH----SHHHHHHHHHHHHHHHHHHHHHHHHHHT------------S-TTSS-TTTSHHHHHHHHHHHHHHHHHHHHHHHHHHHHH-TTHHHHHHHHHHHS-HHHHHHHHHHHHH-GGG--SSGGG------------

Foldseek 3Di:
DDDDDDDDDPVVVVVVVVVVVVVVVVVVVVVVVVCCVPDPVNVVVVVVVVVVVVVVVVVVVVVVVVVLLVVLVVLLVVLVVVDADPDPVVLVVLLVVLLVLLVVLQVVLVVVVPPPDPPDDDDDDPPDPDDDDPVPPVPPPVVVVVVVNLVSLSSSLSSLLSSLVSDPCSQVSVVVCVVPPDPSSLLSNLSSCVVVVVSVHPDSVPPDPPDPPPDDDD

Nearest PDB structures (foldseek):
  8d85-assembly1_D  TM=2.889E-01  e=8.701E+00  Homo sapiens
  8t12-assembly1_A  TM=1.805E-01  e=2.988E+00  Homo sapiens

Radius of gyration: 32.65 Å; Cα contacts (8 Å, |Δi|>4): 98; chains: 1; bounding box: 83×38×104 Å

Organism: NCBI:txid86259

pLDDT: mean 74.45, std 17.72, range [35.12, 96.56]

Solvent-accessible surface area (backbone atoms only — not comparable to full-atom values): 13148 Å² total; per-residue (Å²): 134,87,81,82,75,84,82,77,55,67,68,58,56,52,51,50,53,53,54,50,52,52,51,52,53,52,51,48,51,54,49,50,54,49,49,70,73,65,41,66,66,60,56,50,50,51,52,51,50,52,51,48,52,51,49,50,53,49,51,50,51,51,49,50,48,51,50,54,56,51,51,55,49,54,52,51,55,52,60,66,69,70,59,78,73,87,48,75,72,56,39,56,52,49,35,54,49,27,46,52,51,21,52,50,44,57,53,55,59,56,58,69,73,66,71,70,79,82,90,76,83,83,90,87,80,94,81,78,95,82,84,73,70,86,82,68,68,71,62,61,62,56,51,60,53,48,55,53,52,53,50,43,37,49,52,23,24,50,24,48,50,54,33,43,72,74,41,95,57,38,64,63,56,50,58,50,41,75,74,74,52,61,64,76,28,52,54,52,34,26,52,54,43,64,73,48,60,87,72,68,65,90,65,55,73,78,72,65,91,71,65,85,71,78,77,90,83,136